Protein AF-A0A524P619-F1 (afdb_monomer_lite)

Foldseek 3Di:
DDPPQKDWQCPLLLDFKTKIAGVVDPLRVVSVVLSVVLSCVAVVDPPDDPVNSVVSVVVSVVVSVVSQVVPPADPPDPDRNRHIDIDGLCVVCVVVLVVQAVDPVRSVVVVVVLLVLLLVLCVVPPQFQFPFPCLVVQVFGTLEEADADPLQLLFPLLQVVCRVVGYAREHECAPPALVSLLVSLVVCLVDPNVVDAYEYEHEADPVCVVRRVSNLVSCLVSVHQEYEYDPHALVVLLVSVVSVHQYEYEDCAPVRVVVNVVSVRQAYEHAAQQAPDDHHSHHQVSSVVVNVVVCVVCVVVQPDAGEYERHHPDADPVSSSVVSSVCSVPVVRHSYHYYDYVNCLQDPSSPVSVSDPCVSVD

Radius of gyration: 23.32 Å; chains: 1; bounding box: 57×54×58 Å

Sequence (362 aa):
MGENDFYLYAESLDYNYRLIGKLANKAIRAAKEREKELYDEVYQNSSMTDKLIREAVLTSLEEVHSLLDKKGTYFNSTIPKHSFLPCDHGIIFAANIAQKFANISGFIRGMKQIISSQIKNTQAKWPFQENSPLAQNLNIRYPIVQGAMANITESLEFALMVADHGALPTFALGGLMGPEADQLLQQVASSELRDRPYMAGIIGLEVIKARRDVQLQSIQTHGVPFTLIAAGSTNLAKHVLTQGQRVFFHTPALSIFQDAMNNHIEFLILEGSECGGHIGMLSSWILWENVLEYLDSIRVSIHSKVNVIFAGGIMNAMSSAMLATMLGNHLDLINPGIQMGTAYLFTPEIISGNALSPVYQN

Structure (mmCIF, N/CA/C/O backbone):
data_AF-A0A524P619-F1
#
_entry.id   AF-A0A524P619-F1
#
loop_
_atom_site.group_PDB
_atom_site.id
_atom_site.type_symbol
_atom_site.label_atom_id
_atom_site.label_alt_id
_atom_site.label_comp_id
_atom_site.label_asym_id
_atom_site.label_entity_id
_atom_site.label_seq_id
_atom_site.pdbx_PDB_ins_code
_atom_site.Cartn_x
_atom_site.Cartn_y
_atom_site.Cartn_z
_atom_site.occupancy
_atom_site.B_iso_or_equiv
_atom_site.auth_seq_id
_atom_site.auth_comp_id
_atom_site.auth_asym_id
_atom_site.auth_atom_id
_atom_site.pdbx_PDB_model_num
ATOM 1 N N . MET A 1 1 ? 30.577 -3.424 -11.309 1.00 33.47 1 MET A N 1
ATOM 2 C CA . MET A 1 1 ? 30.225 -2.266 -10.465 1.00 33.47 1 MET A CA 1
ATOM 3 C C . MET A 1 1 ? 31.267 -1.194 -10.737 1.00 33.47 1 MET A C 1
ATOM 5 O O . MET A 1 1 ? 32.339 -1.247 -10.158 1.00 33.47 1 MET A O 1
ATOM 9 N N . GLY A 1 2 ? 31.028 -0.363 -11.752 1.00 38.00 2 GLY A N 1
ATOM 10 C CA . GLY A 1 2 ? 31.895 0.773 -12.079 1.00 38.00 2 GLY A CA 1
ATOM 11 C C . GLY A 1 2 ? 31.382 2.013 -11.357 1.00 38.00 2 GLY A C 1
ATOM 12 O O . GLY A 1 2 ? 30.190 2.070 -11.060 1.00 38.00 2 GLY A O 1
ATOM 13 N N . GLU A 1 3 ? 32.270 2.956 -11.055 1.00 41.59 3 GLU A N 1
ATOM 14 C CA . GLU A 1 3 ? 31.933 4.248 -10.450 1.00 41.59 3 GLU A CA 1
ATOM 15 C C . GLU A 1 3 ? 30.685 4.858 -11.114 1.00 41.59 3 GLU A C 1
ATOM 17 O O . GLU A 1 3 ? 30.588 4.945 -12.343 1.00 41.59 3 GLU A O 1
ATOM 22 N N . ASN A 1 4 ? 29.691 5.215 -10.294 1.00 53.38 4 ASN A N 1
ATOM 23 C CA . ASN A 1 4 ? 28.453 5.853 -10.739 1.00 53.38 4 ASN A CA 1
ATOM 24 C C . ASN A 1 4 ? 28.756 7.301 -11.164 1.00 53.38 4 ASN A C 1
ATOM 26 O O . ASN A 1 4 ? 28.469 8.255 -10.451 1.00 53.38 4 ASN A O 1
ATOM 30 N N . ASP A 1 5 ? 29.330 7.463 -12.355 1.00 65.06 5 ASP A N 1
ATOM 31 C CA . ASP A 1 5 ? 29.662 8.755 -12.971 1.00 65.06 5 ASP A CA 1
ATOM 32 C C . ASP A 1 5 ? 28.438 9.490 -13.545 1.00 65.06 5 ASP A C 1
ATOM 34 O O . ASP A 1 5 ? 28.589 10.402 -14.360 1.00 65.06 5 ASP A O 1
ATOM 38 N N . PHE A 1 6 ? 27.218 9.083 -13.197 1.00 65.50 6 PHE A N 1
ATOM 39 C CA . PHE A 1 6 ? 25.987 9.681 -13.710 1.00 65.50 6 PHE A CA 1
ATOM 40 C C . PHE A 1 6 ? 25.433 10.719 -12.737 1.00 65.50 6 PHE A C 1
ATOM 42 O O . PHE A 1 6 ? 25.520 10.570 -11.523 1.00 65.50 6 PHE A O 1
ATOM 49 N N . TYR A 1 7 ? 24.862 11.780 -13.294 1.00 70.44 7 TYR A N 1
ATOM 50 C CA . TYR A 1 7 ? 24.199 12.849 -12.568 1.00 70.44 7 TYR A CA 1
ATOM 51 C C . TYR A 1 7 ? 22.774 13.005 -13.093 1.00 70.44 7 TYR A C 1
ATOM 53 O O . TYR A 1 7 ? 22.568 13.040 -14.310 1.00 70.44 7 TYR A O 1
ATOM 61 N N . LEU A 1 8 ? 21.824 13.069 -12.160 1.00 68.69 8 LEU A N 1
ATOM 62 C CA . LEU A 1 8 ? 20.426 13.401 -12.392 1.00 68.69 8 LEU A CA 1
ATOM 63 C C . LEU A 1 8 ? 20.234 14.872 -12.016 1.00 68.69 8 LEU A C 1
ATOM 65 O O . LEU A 1 8 ? 20.264 15.224 -10.844 1.00 68.69 8 LEU A O 1
ATOM 69 N N . TYR A 1 9 ? 20.075 15.733 -13.015 1.00 72.12 9 TYR A N 1
ATOM 70 C CA . TYR A 1 9 ? 19.736 17.136 -12.793 1.00 72.12 9 TYR A CA 1
ATOM 71 C C . TYR A 1 9 ? 18.265 17.273 -12.381 1.00 72.12 9 TYR A C 1
ATOM 73 O O . TYR A 1 9 ? 17.417 16.575 -12.946 1.00 72.12 9 TYR A O 1
ATOM 81 N N . ALA A 1 10 ? 17.990 18.201 -11.458 1.00 68.75 10 ALA A N 1
ATOM 82 C CA . ALA A 1 10 ? 16.703 18.461 -10.802 1.00 68.75 10 ALA A CA 1
ATOM 83 C C . ALA A 1 10 ? 16.242 17.377 -9.808 1.00 68.75 10 ALA A C 1
ATOM 85 O O . ALA A 1 10 ? 15.089 17.373 -9.378 1.00 68.75 10 ALA A O 1
ATOM 86 N N . GLU A 1 11 ? 17.142 16.478 -9.396 1.00 69.25 11 GLU A N 1
ATOM 87 C CA . GLU A 1 11 ? 16.874 15.513 -8.327 1.00 69.25 11 GLU A CA 1
ATOM 88 C C . GLU A 1 11 ? 16.629 16.187 -6.974 1.00 69.25 11 GLU A C 1
ATOM 90 O O . GLU A 1 11 ? 15.799 15.707 -6.205 1.00 69.25 11 GLU A O 1
ATOM 95 N N . SER A 1 12 ? 17.305 17.305 -6.705 1.00 66.12 12 SER A N 1
ATOM 96 C CA . SER A 1 12 ? 17.236 18.005 -5.415 1.00 66.12 12 SER A CA 1
ATOM 97 C C . SER A 1 12 ? 16.107 19.041 -5.349 1.00 66.12 12 SER A C 1
ATOM 99 O O . SER A 1 12 ? 15.904 19.653 -4.307 1.00 66.12 12 SER A O 1
ATOM 101 N N . LEU A 1 13 ? 15.395 19.272 -6.457 1.00 64.62 13 LEU A N 1
ATOM 102 C CA . LEU A 1 13 ? 14.466 20.398 -6.633 1.00 64.62 13 LEU A CA 1
ATOM 103 C C . LEU A 1 13 ? 12.979 19.997 -6.608 1.00 64.62 13 LEU A C 1
ATOM 105 O O . LEU A 1 13 ? 12.132 20.819 -6.946 1.00 64.62 13 LEU A O 1
ATOM 109 N N . ASP A 1 14 ? 12.673 18.739 -6.268 1.00 61.28 14 ASP A N 1
ATOM 110 C CA . ASP A 1 14 ? 11.314 18.163 -6.246 1.00 61.28 14 ASP A CA 1
ATOM 111 C C . ASP A 1 14 ? 10.486 18.488 -7.513 1.00 61.28 14 ASP A C 1
ATOM 113 O O . ASP A 1 14 ? 9.310 18.854 -7.468 1.00 61.28 14 ASP A O 1
ATOM 117 N N . TYR A 1 15 ? 11.140 18.414 -8.682 1.00 64.38 15 TYR A N 1
ATOM 118 C CA . TYR A 1 15 ? 10.556 18.753 -9.982 1.00 64.38 15 TYR A CA 1
ATOM 119 C C . TYR A 1 15 ? 10.388 17.507 -10.865 1.00 64.38 15 TYR A C 1
ATOM 121 O O . TYR A 1 15 ? 11.214 16.595 -10.863 1.00 64.38 15 TYR A O 1
ATOM 129 N N . ASN A 1 16 ? 9.320 17.472 -11.668 1.00 55.09 16 ASN A N 1
ATOM 130 C CA . ASN A 1 16 ? 8.894 16.261 -12.390 1.00 55.09 16 ASN A CA 1
ATOM 131 C C . ASN A 1 16 ? 9.791 15.851 -13.572 1.00 55.09 16 ASN A C 1
ATOM 133 O O . ASN A 1 16 ? 9.659 14.738 -14.080 1.00 55.09 16 ASN A O 1
ATOM 137 N N . TYR A 1 17 ? 10.678 16.731 -14.036 1.00 58.59 17 TYR A N 1
ATOM 138 C CA . TYR A 1 17 ? 11.552 16.465 -15.178 1.00 58.59 17 TYR A CA 1
ATOM 139 C C . TYR A 1 17 ? 12.997 16.370 -14.726 1.00 58.59 17 TYR A C 1
ATOM 141 O O . TYR A 1 17 ? 13.520 17.306 -14.129 1.00 58.59 17 TYR A O 1
ATOM 149 N N . ARG A 1 18 ? 13.649 15.258 -15.072 1.00 70.12 18 ARG A N 1
ATOM 150 C CA . ARG A 1 18 ? 15.062 15.030 -14.779 1.00 70.12 18 ARG A CA 1
ATOM 151 C C . ARG A 1 18 ? 15.840 14.902 -16.076 1.00 70.12 18 ARG A C 1
ATOM 153 O O . ARG A 1 18 ? 15.354 14.369 -17.077 1.00 70.12 18 ARG A O 1
ATOM 160 N N . LEU A 1 19 ? 17.082 15.364 -16.047 1.00 68.94 19 LEU A N 1
ATOM 161 C CA . LEU A 1 19 ? 18.035 15.086 -17.114 1.00 68.94 19 LEU A CA 1
ATOM 162 C C . LEU A 1 19 ? 19.125 14.175 -16.572 1.00 68.94 19 LEU A C 1
ATOM 164 O O . LEU A 1 19 ? 19.692 14.460 -15.522 1.00 68.94 19 LEU A O 1
ATOM 168 N N . ILE A 1 20 ? 19.447 13.108 -17.300 1.00 71.62 20 ILE A N 1
ATOM 169 C CA . ILE A 1 20 ? 20.568 12.234 -16.951 1.00 71.62 20 ILE A CA 1
ATOM 170 C C . ILE A 1 20 ? 21.753 12.479 -17.880 1.00 71.62 20 ILE A C 1
ATOM 172 O O . ILE A 1 20 ? 21.601 12.625 -19.097 1.00 71.62 20 ILE A O 1
ATOM 176 N N . GLY A 1 21 ? 22.958 12.460 -17.316 1.00 70.56 21 GLY A N 1
ATOM 177 C CA . GLY A 1 21 ? 24.175 12.350 -18.108 1.00 70.56 21 GLY A CA 1
ATOM 178 C C . GLY A 1 21 ? 25.428 12.081 -17.273 1.00 70.56 21 GLY A C 1
ATOM 179 O O . GLY A 1 21 ? 25.372 12.005 -16.051 1.00 70.56 21 GLY A O 1
ATOM 180 N N . LYS A 1 22 ? 26.586 11.934 -17.932 1.00 70.88 22 LYS A N 1
ATOM 181 C CA . LYS A 1 22 ? 27.869 11.676 -17.257 1.00 70.88 22 LYS A CA 1
ATOM 182 C C . LYS A 1 22 ? 28.586 12.928 -16.734 1.00 70.88 22 LYS A C 1
ATOM 184 O O . LYS A 1 22 ? 28.879 13.840 -17.504 1.00 70.88 22 LYS A O 1
ATOM 189 N N . LEU A 1 23 ? 29.031 12.899 -15.476 1.00 69.31 23 LEU A N 1
ATOM 190 C CA . LEU A 1 23 ? 29.842 13.934 -14.812 1.00 69.31 23 LEU A CA 1
ATOM 191 C C . LEU A 1 23 ? 31.158 14.265 -15.534 1.00 69.31 23 LEU A C 1
ATOM 193 O O . LEU A 1 23 ? 31.700 15.357 -15.376 1.00 69.31 23 LEU A O 1
ATOM 197 N N . ALA A 1 24 ? 31.679 13.359 -16.363 1.00 68.50 24 ALA A N 1
ATOM 198 C CA . ALA A 1 24 ? 32.838 13.639 -17.210 1.00 68.50 24 ALA A CA 1
ATOM 199 C C . ALA A 1 24 ? 32.583 14.775 -18.230 1.00 68.50 24 ALA A C 1
ATOM 201 O O . ALA A 1 24 ? 33.531 15.382 -18.733 1.00 68.50 24 ALA A O 1
ATOM 202 N N . ASN A 1 25 ? 31.320 15.098 -18.533 1.00 70.75 25 ASN A N 1
ATOM 203 C CA . ASN A 1 25 ? 30.955 16.210 -19.404 1.00 70.75 25 ASN A CA 1
ATOM 204 C C . ASN A 1 25 ? 30.972 17.542 -18.630 1.00 70.75 25 ASN A C 1
ATOM 206 O O . ASN A 1 25 ? 30.286 17.713 -17.624 1.00 70.75 25 ASN A O 1
ATOM 210 N N . LYS A 1 26 ? 31.714 18.531 -19.144 1.00 73.38 26 LYS A N 1
ATOM 211 C CA . LYS A 1 26 ? 31.813 19.871 -18.541 1.00 73.38 26 LYS A CA 1
ATOM 212 C C . LYS A 1 26 ? 30.450 20.562 -18.385 1.00 73.38 26 LYS A C 1
ATOM 214 O O . LYS A 1 26 ? 30.259 21.268 -17.406 1.00 73.38 26 LYS A O 1
ATOM 219 N N . ALA A 1 27 ? 29.527 20.361 -19.324 1.00 70.56 27 ALA A N 1
ATOM 220 C CA . ALA A 1 27 ? 28.199 20.965 -19.268 1.00 70.56 27 ALA A CA 1
ATOM 221 C C . ALA A 1 27 ? 27.317 20.330 -18.175 1.00 70.56 27 ALA A C 1
ATOM 223 O O . ALA A 1 27 ? 26.551 21.024 -17.521 1.00 70.56 27 ALA A O 1
ATOM 224 N N . ILE A 1 28 ? 27.506 19.032 -17.910 1.00 71.44 28 ILE A N 1
ATOM 225 C CA . ILE A 1 28 ? 26.831 18.298 -16.827 1.00 71.44 28 ILE A CA 1
ATOM 226 C C . ILE A 1 28 ? 27.321 18.776 -15.459 1.00 71.44 28 ILE A C 1
ATOM 228 O O . ILE A 1 28 ? 26.515 18.980 -14.557 1.00 71.44 28 ILE A O 1
ATOM 232 N N . ARG A 1 29 ? 28.628 19.024 -15.309 1.00 76.12 29 ARG A N 1
ATOM 233 C CA . ARG A 1 29 ? 29.175 19.606 -14.070 1.00 76.12 29 ARG A CA 1
ATOM 234 C C . ARG A 1 29 ? 28.654 21.015 -13.804 1.00 76.12 29 ARG A C 1
ATOM 236 O O . ARG A 1 29 ? 28.272 21.292 -12.678 1.00 76.12 29 ARG A O 1
ATOM 243 N N . ALA A 1 30 ? 28.581 21.853 -14.838 1.00 77.19 30 ALA A N 1
ATOM 244 C CA . ALA A 1 30 ? 28.028 23.200 -14.713 1.00 77.19 30 ALA A CA 1
ATOM 245 C C . ALA A 1 30 ? 26.545 23.174 -14.298 1.00 77.19 30 ALA A C 1
ATOM 247 O O . ALA A 1 30 ? 26.142 23.925 -13.419 1.00 77.19 30 ALA A O 1
ATOM 248 N N . ALA A 1 31 ? 25.747 22.264 -14.869 1.00 75.75 31 ALA A N 1
ATOM 249 C CA . ALA A 1 31 ? 24.360 22.067 -14.447 1.00 75.75 31 ALA A CA 1
ATOM 250 C C . ALA A 1 31 ? 24.260 21.607 -12.979 1.00 75.75 31 ALA A C 1
ATOM 252 O O . ALA A 1 31 ? 23.407 22.093 -12.246 1.00 75.75 31 ALA A O 1
ATOM 253 N N . LYS A 1 32 ? 25.165 20.728 -12.524 1.00 78.44 32 LYS A N 1
ATOM 254 C CA . LYS A 1 32 ? 25.223 20.274 -11.125 1.00 78.44 32 LYS A CA 1
ATOM 255 C C . LYS A 1 32 ? 25.563 21.379 -10.133 1.00 78.44 32 LYS A C 1
ATOM 257 O O . LYS A 1 32 ? 24.960 21.451 -9.067 1.00 78.44 32 LYS A O 1
ATOM 262 N N . GLU A 1 33 ? 26.540 22.213 -10.466 1.00 82.06 33 GLU A N 1
ATOM 263 C CA . GLU A 1 33 ? 26.879 23.385 -9.658 1.00 82.06 33 GLU A CA 1
ATOM 264 C C . GLU A 1 33 ? 25.670 24.318 -9.552 1.00 82.06 33 GLU A C 1
ATOM 266 O O . GLU A 1 33 ? 25.303 24.716 -8.449 1.00 82.06 33 GLU A O 1
ATOM 271 N N . ARG A 1 34 ? 24.970 24.543 -10.670 1.00 80.31 34 ARG A N 1
ATOM 272 C CA . ARG A 1 34 ? 23.787 25.400 -10.696 1.00 80.31 34 ARG A CA 1
ATOM 273 C C . ARG A 1 34 ? 22.593 24.841 -9.916 1.00 80.31 34 ARG A C 1
ATOM 275 O O . ARG A 1 34 ? 21.909 25.605 -9.245 1.00 80.31 34 ARG A O 1
ATOM 282 N N . GLU A 1 35 ? 22.338 23.530 -9.971 1.00 79.88 35 GLU A N 1
ATOM 283 C CA . GLU A 1 35 ? 21.299 22.899 -9.138 1.00 79.88 35 GLU A CA 1
ATOM 284 C C . GLU A 1 35 ? 21.591 23.105 -7.651 1.00 79.88 35 GLU A C 1
ATOM 286 O O . GLU A 1 35 ? 20.683 23.420 -6.888 1.00 79.88 35 GLU A O 1
ATOM 291 N N . LYS A 1 36 ? 22.855 22.951 -7.240 1.00 82.75 36 LYS A N 1
ATOM 292 C CA . LYS A 1 36 ? 23.255 23.150 -5.847 1.00 82.75 36 LYS A CA 1
ATOM 293 C C . LYS A 1 36 ? 23.014 24.592 -5.395 1.00 82.75 36 LYS A C 1
ATOM 295 O O . LYS A 1 36 ? 22.460 24.796 -4.322 1.00 82.75 36 LYS A O 1
ATOM 300 N N . GLU A 1 37 ? 23.404 25.567 -6.213 1.00 83.81 37 GLU A N 1
ATOM 301 C CA . GLU A 1 37 ? 23.141 26.986 -5.940 1.00 83.81 37 GLU A CA 1
ATOM 302 C C . GLU A 1 37 ? 21.642 27.248 -5.781 1.00 83.81 37 GLU A C 1
ATOM 304 O O . GLU A 1 37 ? 21.227 27.861 -4.803 1.00 83.81 37 GLU A O 1
ATOM 309 N N . LEU A 1 38 ? 20.822 26.716 -6.693 1.00 81.31 38 LEU A N 1
ATOM 310 C CA . LEU A 1 38 ? 19.373 26.863 -6.621 1.00 81.31 38 LEU A CA 1
ATOM 311 C C . LEU A 1 38 ? 18.780 26.172 -5.383 1.00 81.31 38 LEU A C 1
ATOM 313 O O . LEU A 1 38 ? 17.878 26.719 -4.757 1.00 81.31 38 LEU A O 1
ATOM 317 N N . TYR A 1 39 ? 19.270 24.987 -5.015 1.00 80.38 39 TYR A N 1
ATOM 318 C CA . TYR A 1 39 ? 18.836 24.295 -3.803 1.00 80.38 39 TYR A CA 1
ATOM 319 C C . TYR A 1 39 ? 19.103 25.147 -2.557 1.00 80.38 39 TYR A C 1
ATOM 321 O O . TYR A 1 39 ? 18.215 25.309 -1.720 1.00 80.38 39 TYR A O 1
ATOM 329 N N . ASP A 1 40 ? 20.301 25.726 -2.458 1.00 81.00 40 ASP A N 1
ATOM 330 C CA . ASP A 1 40 ? 20.663 26.608 -1.351 1.00 81.00 40 ASP A CA 1
ATOM 331 C C . ASP A 1 40 ? 19.798 27.887 -1.350 1.00 81.00 40 ASP A C 1
ATOM 333 O O . ASP A 1 40 ? 19.318 28.301 -0.296 1.00 81.00 40 ASP A O 1
ATOM 337 N N . GLU A 1 41 ? 19.512 28.470 -2.519 1.00 78.69 41 GLU A N 1
ATOM 338 C CA . GLU A 1 41 ? 18.632 29.641 -2.673 1.00 78.69 41 GLU A CA 1
ATOM 339 C C . GLU A 1 41 ? 17.170 29.358 -2.285 1.00 78.69 41 GLU A C 1
ATOM 341 O O . GLU A 1 41 ? 16.533 30.183 -1.626 1.00 78.69 41 GLU A O 1
ATOM 346 N N . VAL A 1 42 ? 16.633 28.205 -2.693 1.00 75.38 42 VAL A N 1
ATOM 347 C CA . VAL A 1 42 ? 15.225 27.827 -2.508 1.00 75.38 42 VAL A CA 1
ATOM 348 C C . VAL A 1 42 ? 14.963 27.322 -1.095 1.00 75.38 42 VAL A C 1
ATOM 350 O O . VAL A 1 42 ? 14.044 27.797 -0.432 1.00 75.38 42 VAL A O 1
ATOM 353 N N . TYR A 1 43 ? 15.757 26.360 -0.625 1.00 68.50 43 TYR A N 1
ATOM 354 C CA . TYR A 1 43 ? 15.437 25.605 0.587 1.00 68.50 43 TYR A CA 1
ATOM 355 C C . TYR A 1 43 ? 16.072 26.179 1.856 1.00 68.50 43 TYR A C 1
ATOM 357 O O . TYR A 1 43 ? 15.634 25.830 2.952 1.00 68.50 43 TYR A O 1
ATOM 365 N N . GLN A 1 44 ? 17.051 27.088 1.752 1.00 71.12 44 GLN A N 1
ATOM 366 C CA . GLN A 1 44 ? 17.554 27.828 2.919 1.00 71.12 44 GLN A CA 1
ATOM 367 C C . GLN A 1 44 ? 16.846 29.178 3.129 1.00 71.12 44 GLN A C 1
ATOM 369 O O . GLN A 1 44 ? 17.052 29.826 4.157 1.00 71.12 44 GLN A O 1
ATOM 374 N N . ASN A 1 45 ? 15.985 29.603 2.199 1.00 74.25 45 ASN A N 1
ATOM 375 C CA . ASN A 1 45 ? 15.259 30.865 2.289 1.00 74.25 45 ASN A CA 1
ATOM 376 C C . ASN A 1 45 ? 13.803 30.662 2.741 1.00 74.25 45 ASN A C 1
ATOM 378 O O . ASN A 1 45 ? 12.914 30.368 1.945 1.00 74.25 45 ASN A O 1
ATOM 382 N N . SER A 1 46 ? 13.535 30.922 4.022 1.00 65.62 46 SER A N 1
ATOM 383 C CA . SER A 1 46 ? 12.205 30.788 4.640 1.00 65.62 46 SER A CA 1
ATOM 384 C C . SER A 1 46 ? 11.123 31.735 4.092 1.00 65.62 46 SER A C 1
ATOM 386 O O . SER A 1 46 ? 9.967 31.628 4.497 1.00 65.62 46 SER A O 1
ATOM 388 N N . SER A 1 47 ? 11.470 32.658 3.185 1.00 74.12 47 SER A N 1
ATOM 389 C CA . SER A 1 47 ? 10.537 33.597 2.539 1.00 74.12 47 SER A CA 1
ATOM 390 C C . SER A 1 47 ? 10.069 33.173 1.138 1.00 74.12 47 SER A C 1
ATOM 392 O O . SER A 1 47 ? 9.255 33.869 0.525 1.00 74.12 47 SER A O 1
ATOM 394 N N . MET A 1 48 ? 10.562 32.046 0.614 1.00 72.50 48 MET A N 1
ATOM 395 C CA . MET A 1 48 ? 10.164 31.529 -0.697 1.00 72.50 48 MET A CA 1
ATOM 396 C C . MET A 1 48 ? 8.734 30.973 -0.681 1.00 72.50 48 MET A C 1
ATOM 398 O O . MET A 1 48 ? 8.368 30.169 0.170 1.00 72.50 48 MET A O 1
ATOM 402 N N . THR A 1 49 ? 7.921 31.388 -1.656 1.00 77.62 49 THR A N 1
ATOM 403 C CA . THR A 1 49 ? 6.595 30.799 -1.919 1.00 77.62 49 THR A CA 1
ATOM 404 C C . THR A 1 49 ? 6.695 29.770 -3.041 1.00 77.62 49 THR A C 1
ATOM 406 O O . THR A 1 49 ? 7.534 29.930 -3.924 1.00 77.62 49 THR A O 1
ATOM 409 N N . ASP A 1 50 ? 5.798 28.780 -3.098 1.00 71.19 50 ASP A N 1
ATOM 410 C CA . ASP A 1 50 ? 5.768 27.754 -4.162 1.00 71.19 50 ASP A CA 1
ATOM 411 C C . ASP A 1 50 ? 5.843 28.330 -5.581 1.00 71.19 50 ASP A C 1
ATOM 413 O O . ASP A 1 50 ? 6.469 27.757 -6.474 1.00 71.19 50 ASP A O 1
ATOM 417 N N . LYS A 1 51 ? 5.210 29.488 -5.804 1.00 77.06 51 LYS A N 1
ATOM 418 C CA . LYS A 1 51 ? 5.259 30.184 -7.090 1.00 77.06 51 LYS A CA 1
ATOM 419 C C . LYS A 1 51 ? 6.681 30.642 -7.428 1.00 77.06 51 LYS A C 1
ATOM 421 O O . LYS A 1 51 ? 7.138 30.405 -8.541 1.00 77.06 51 LYS A O 1
ATOM 426 N N . LEU A 1 52 ? 7.369 31.266 -6.472 1.00 77.31 52 LEU A N 1
ATOM 427 C CA . LEU A 1 52 ? 8.739 31.753 -6.650 1.00 77.31 52 LEU A CA 1
ATOM 428 C C . LEU A 1 52 ? 9.728 30.596 -6.807 1.00 77.31 52 LEU A C 1
ATOM 430 O O . LEU A 1 52 ? 10.629 30.676 -7.634 1.00 77.31 52 LEU A O 1
ATOM 434 N N . ILE A 1 53 ? 9.508 29.494 -6.085 1.00 74.25 53 ILE A N 1
ATOM 435 C CA . ILE A 1 53 ? 10.284 28.260 -6.244 1.00 74.25 53 ILE A CA 1
ATOM 436 C C . ILE A 1 53 ? 10.139 27.731 -7.673 1.00 74.25 53 ILE A C 1
ATOM 438 O O . ILE A 1 53 ? 11.137 27.474 -8.340 1.00 74.25 53 ILE A O 1
ATOM 442 N N . ARG A 1 54 ? 8.907 27.633 -8.189 1.00 74.44 54 ARG A N 1
ATOM 443 C CA . ARG A 1 54 ? 8.662 27.197 -9.573 1.00 74.44 54 ARG A CA 1
ATOM 444 C C . ARG A 1 54 ? 9.319 28.114 -10.601 1.00 74.44 54 ARG A C 1
ATOM 446 O O . ARG A 1 54 ? 9.908 27.608 -11.550 1.00 74.44 54 ARG A O 1
ATOM 453 N N . GLU A 1 55 ? 9.224 29.430 -10.433 1.00 80.25 55 GLU A N 1
ATOM 454 C CA . GLU A 1 55 ? 9.861 30.405 -11.330 1.00 80.25 55 GLU A CA 1
ATOM 455 C C . GLU A 1 55 ? 11.393 30.288 -11.298 1.00 80.25 55 GLU A C 1
ATOM 457 O O . GLU A 1 55 ? 12.024 30.285 -12.356 1.00 80.25 55 GLU A O 1
ATOM 462 N N . ALA A 1 56 ? 11.991 30.105 -10.118 1.00 77.88 56 ALA A N 1
ATOM 463 C CA . ALA A 1 56 ? 13.431 29.911 -9.966 1.00 77.88 56 ALA A CA 1
ATOM 464 C C . ALA A 1 56 ? 13.902 28.590 -10.602 1.00 77.88 56 ALA A C 1
ATOM 466 O O . ALA A 1 56 ? 14.902 28.571 -11.321 1.00 77.88 56 ALA A O 1
ATOM 467 N N . VAL A 1 57 ? 13.143 27.502 -10.422 1.00 75.19 57 VAL A N 1
ATOM 468 C CA . VAL A 1 57 ? 13.418 26.206 -11.065 1.00 75.19 57 VAL A CA 1
ATOM 469 C C . VAL A 1 57 ? 13.307 26.306 -12.588 1.00 75.19 57 VAL A C 1
ATOM 471 O O . VAL A 1 57 ? 14.205 25.847 -13.290 1.00 75.19 57 VAL A O 1
ATOM 474 N N . LEU A 1 58 ? 12.252 26.939 -13.114 1.00 76.50 58 LEU A N 1
ATOM 475 C CA . LEU A 1 58 ? 12.087 27.163 -14.556 1.00 76.50 58 LEU A CA 1
ATOM 476 C C . LEU A 1 58 ? 13.230 28.006 -15.134 1.00 76.50 58 LEU A C 1
ATOM 478 O O . LEU A 1 58 ? 13.795 27.643 -16.161 1.00 76.50 58 LEU A O 1
ATOM 482 N N . THR A 1 59 ? 13.623 29.076 -14.443 1.00 80.94 59 THR A N 1
ATOM 483 C CA . THR A 1 59 ? 14.756 29.922 -14.850 1.00 80.94 59 THR A CA 1
ATOM 484 C C . THR A 1 59 ? 16.062 29.125 -14.873 1.00 80.94 59 THR A C 1
ATOM 486 O O . THR A 1 59 ? 16.809 29.182 -15.846 1.00 80.94 59 THR A O 1
ATOM 489 N N . SER A 1 60 ? 16.322 28.311 -13.846 1.00 77.62 60 SER A N 1
ATOM 490 C CA . SER A 1 60 ? 17.501 27.438 -13.805 1.00 77.62 60 SER A CA 1
ATOM 491 C C . SER A 1 60 ? 17.488 26.392 -14.925 1.00 77.62 60 SER A C 1
ATOM 493 O O . SER A 1 60 ? 18.518 26.141 -15.550 1.00 77.62 60 SER A O 1
ATOM 495 N N . LEU A 1 61 ? 16.318 25.830 -15.249 1.00 73.19 61 LEU A N 1
ATOM 496 C CA . LEU A 1 61 ? 16.145 24.921 -16.382 1.00 73.19 61 LEU A CA 1
ATOM 497 C C . LEU A 1 61 ? 16.452 25.608 -17.719 1.00 73.19 61 LEU A C 1
ATOM 499 O O . LEU A 1 61 ? 17.095 24.996 -18.571 1.00 73.19 61 LEU A O 1
ATOM 503 N N . GLU A 1 62 ? 16.041 26.864 -17.908 1.00 76.88 62 GLU A N 1
ATOM 504 C CA . GLU A 1 62 ? 16.371 27.665 -19.095 1.00 76.88 62 GLU A CA 1
ATOM 505 C C . GLU A 1 62 ? 17.869 27.996 -19.177 1.00 76.88 62 GLU A C 1
ATOM 507 O O . GLU A 1 62 ? 18.477 27.896 -20.246 1.00 76.88 62 GLU A O 1
ATOM 512 N N . GLU A 1 63 ? 18.498 28.337 -18.052 1.00 76.62 63 GLU A N 1
ATOM 513 C CA . GLU A 1 63 ? 19.943 28.569 -17.963 1.00 76.62 63 GLU A CA 1
ATOM 514 C C . GLU A 1 63 ? 20.728 27.303 -18.304 1.00 76.62 63 GLU A C 1
ATOM 516 O O . GLU A 1 63 ? 21.647 27.343 -19.129 1.00 76.62 63 GLU A O 1
ATOM 521 N N . VAL A 1 64 ? 20.330 26.161 -17.737 1.00 72.50 64 VAL A N 1
ATOM 522 C CA . VAL A 1 64 ? 20.888 24.859 -18.097 1.00 72.50 64 VAL A CA 1
ATOM 523 C C . VAL A 1 64 ? 20.642 24.592 -19.571 1.00 72.50 64 VAL A C 1
ATOM 525 O O . VAL A 1 64 ? 21.598 24.328 -20.290 1.00 72.50 64 VAL A O 1
ATOM 528 N N . HIS A 1 65 ? 19.425 24.760 -20.080 1.00 71.81 65 HIS A N 1
ATOM 529 C CA . HIS A 1 65 ? 19.142 24.604 -21.503 1.00 71.81 65 HIS A CA 1
ATOM 530 C C . HIS A 1 65 ? 20.085 25.446 -22.384 1.00 71.81 65 HIS A C 1
ATOM 532 O O . HIS A 1 65 ? 20.688 24.904 -23.306 1.00 71.81 65 HIS A O 1
ATOM 538 N N . SER A 1 66 ? 20.321 26.716 -22.046 1.00 72.62 66 SER A N 1
ATOM 539 C CA . SER A 1 66 ? 21.253 27.614 -22.746 1.00 72.62 66 SER A CA 1
ATOM 540 C C . SER A 1 66 ? 22.719 27.163 -22.663 1.00 72.62 66 SER A C 1
ATOM 542 O O . SER A 1 66 ? 23.463 27.241 -23.649 1.00 72.62 66 SER A O 1
ATOM 544 N N . LEU A 1 67 ? 23.155 26.642 -21.509 1.00 68.12 67 LEU A N 1
ATOM 545 C CA . LEU A 1 67 ? 24.483 26.038 -21.338 1.00 68.12 67 LEU A CA 1
ATOM 546 C C . LEU A 1 67 ? 24.668 24.798 -22.229 1.00 68.12 67 LEU A C 1
ATOM 548 O O . LEU A 1 67 ? 25.788 24.518 -22.673 1.00 68.12 67 LEU A O 1
ATOM 552 N N . LEU A 1 68 ? 23.582 24.069 -22.489 1.00 63.81 68 LEU A N 1
ATOM 553 C CA . LEU A 1 68 ? 23.568 22.829 -23.263 1.00 63.81 68 LEU A CA 1
ATOM 554 C C . LEU A 1 68 ? 23.412 23.055 -24.774 1.00 63.81 68 LEU A C 1
ATOM 556 O O . LEU A 1 68 ? 24.070 22.371 -25.565 1.00 63.81 68 LEU A O 1
ATOM 560 N N . ASP A 1 69 ? 22.604 24.035 -25.179 1.00 62.75 69 ASP A N 1
ATOM 561 C CA . ASP A 1 69 ? 22.310 24.359 -26.578 1.00 62.75 69 ASP A CA 1
ATOM 562 C C . ASP A 1 69 ? 23.526 24.964 -27.304 1.00 62.75 69 ASP A C 1
ATOM 564 O O . ASP A 1 69 ? 23.881 24.545 -28.406 1.00 62.75 69 ASP A O 1
ATOM 568 N N . LYS A 1 70 ? 24.312 25.814 -26.620 1.00 57.62 70 LYS A N 1
ATOM 569 C CA . LYS A 1 70 ? 25.557 26.417 -27.154 1.00 57.62 70 LYS A CA 1
ATOM 570 C C . LYS A 1 70 ? 26.642 25.405 -27.571 1.00 57.62 70 LYS A C 1
ATOM 572 O O . LYS A 1 70 ? 27.658 25.806 -28.140 1.00 57.62 70 LYS A O 1
ATOM 577 N N . LYS A 1 71 ? 26.470 24.108 -27.280 1.00 55.56 71 LYS A N 1
ATOM 578 C CA . LYS A 1 71 ? 27.392 23.018 -27.656 1.00 55.56 71 LYS A CA 1
ATOM 579 C C . LYS A 1 71 ? 26.736 21.857 -28.419 1.00 55.56 71 LYS A C 1
ATOM 581 O O . LYS A 1 71 ? 27.419 20.866 -28.668 1.00 55.56 71 LYS A O 1
ATOM 586 N N . GLY A 1 72 ? 25.457 21.959 -28.797 1.00 50.97 72 GLY A N 1
ATOM 587 C CA . GLY A 1 72 ? 24.800 21.033 -29.731 1.00 50.97 72 GLY A CA 1
ATOM 588 C C . GLY A 1 72 ? 24.688 19.566 -29.283 1.00 50.97 72 GLY A C 1
ATOM 589 O O . GLY A 1 72 ? 24.901 18.673 -30.099 1.00 50.97 72 GLY A O 1
ATOM 590 N N . THR A 1 73 ? 24.382 19.279 -28.009 1.00 55.06 73 THR A N 1
ATOM 591 C CA . THR A 1 73 ? 24.361 17.882 -27.491 1.00 55.06 73 THR A CA 1
ATOM 592 C C . THR A 1 73 ? 23.066 17.434 -26.810 1.00 55.06 73 THR A C 1
ATOM 594 O O . THR A 1 73 ? 23.031 16.371 -26.183 1.00 55.06 73 THR A O 1
ATOM 597 N N . TYR A 1 74 ? 21.970 18.168 -26.985 1.00 55.81 74 TYR A N 1
ATOM 598 C CA . TYR A 1 74 ? 20.637 17.605 -26.767 1.00 55.81 74 TYR A CA 1
ATOM 599 C C . TYR A 1 74 ? 20.401 16.500 -27.798 1.00 55.81 74 TYR A C 1
ATOM 601 O O . TYR A 1 74 ? 20.581 16.776 -28.972 1.00 55.81 74 TYR A O 1
ATOM 609 N N . PHE A 1 75 ? 20.056 15.276 -27.374 1.00 59.69 75 PHE A N 1
ATOM 610 C CA . PHE A 1 75 ? 19.488 14.192 -28.208 1.00 59.69 75 PHE A CA 1
ATOM 611 C C . PHE A 1 75 ? 20.263 13.672 -29.439 1.00 59.69 75 PHE A C 1
ATOM 613 O O . PHE A 1 75 ? 19.884 12.643 -29.994 1.00 59.69 75 PHE A O 1
ATOM 620 N N . ASN A 1 76 ? 21.341 14.329 -29.865 1.00 56.91 76 ASN A N 1
ATOM 621 C CA . ASN A 1 76 ? 21.896 14.162 -31.212 1.00 56.91 76 ASN A CA 1
ATOM 622 C C . ASN A 1 76 ? 23.199 13.350 -31.236 1.00 56.91 76 ASN A C 1
ATOM 624 O O . ASN A 1 76 ? 23.735 13.077 -32.311 1.00 56.91 76 ASN A O 1
ATOM 628 N N . SER A 1 77 ? 23.753 12.982 -30.074 1.00 60.81 77 SER A N 1
ATOM 629 C CA . SER A 1 77 ? 24.963 12.163 -30.041 1.00 60.81 77 SER A CA 1
ATOM 630 C C . SER A 1 77 ? 24.621 10.700 -30.296 1.00 60.81 77 SER A C 1
ATOM 632 O O . SER A 1 77 ? 23.816 10.098 -29.590 1.00 60.81 77 SER A O 1
ATOM 634 N N . THR A 1 78 ? 25.331 10.083 -31.239 1.00 59.66 78 THR A N 1
ATOM 635 C CA . THR A 1 78 ? 25.330 8.624 -31.439 1.00 59.66 78 THR A CA 1
ATOM 636 C C . THR A 1 78 ? 25.971 7.867 -30.273 1.00 59.66 78 THR A C 1
ATOM 638 O O . THR A 1 78 ? 25.926 6.639 -30.226 1.00 59.66 78 THR A O 1
ATOM 641 N N . ILE A 1 79 ? 26.567 8.586 -29.316 1.00 60.41 79 ILE A N 1
ATOM 642 C CA . ILE A 1 79 ? 27.174 8.040 -28.113 1.00 60.41 79 ILE A CA 1
ATOM 643 C C . ILE A 1 79 ? 26.406 8.590 -26.894 1.00 60.41 79 ILE A C 1
ATOM 645 O O . ILE A 1 79 ? 26.708 9.694 -26.436 1.00 60.41 79 ILE A O 1
ATOM 649 N N . PRO A 1 80 ? 25.474 7.819 -26.295 1.00 60.19 80 PRO A N 1
ATOM 650 C CA . PRO A 1 80 ? 24.605 8.279 -25.201 1.00 60.19 80 PRO A CA 1
ATOM 651 C C . PRO A 1 80 ? 25.337 8.922 -24.016 1.00 60.19 80 PRO A C 1
ATOM 653 O O . PRO A 1 80 ? 24.825 9.832 -23.378 1.00 60.19 80 PRO A O 1
ATOM 656 N N . LYS A 1 81 ? 26.587 8.513 -23.754 1.00 58.72 81 LYS A N 1
ATOM 657 C CA . LYS A 1 81 ? 27.435 9.074 -22.688 1.00 58.72 81 LYS A CA 1
ATOM 658 C C . LYS A 1 81 ? 27.817 10.553 -22.887 1.00 58.72 81 LYS A C 1
ATOM 660 O O . LYS A 1 81 ? 28.367 11.157 -21.970 1.00 58.72 81 LYS A O 1
ATOM 665 N N . HIS A 1 82 ? 27.592 11.101 -24.080 1.00 62.44 82 HIS A N 1
ATOM 666 C CA . HIS A 1 82 ? 27.905 12.479 -24.460 1.00 62.44 82 HIS A CA 1
ATOM 667 C C . HIS A 1 82 ? 26.655 13.336 -24.708 1.00 62.44 82 HIS A C 1
ATOM 669 O O . HIS A 1 82 ? 26.803 14.500 -25.072 1.00 62.44 82 HIS A O 1
ATOM 675 N N . SER A 1 83 ? 25.458 12.792 -24.472 1.00 63.44 83 SER A N 1
ATOM 676 C CA . SER A 1 83 ? 24.188 13.510 -24.592 1.00 63.44 83 SER A CA 1
ATOM 677 C C . SER A 1 83 ? 23.451 13.578 -23.262 1.00 63.44 83 SER A C 1
ATOM 679 O O . SER A 1 83 ? 23.610 12.712 -22.404 1.00 63.44 83 SER A O 1
ATOM 681 N N . PHE A 1 84 ? 22.627 14.613 -23.122 1.00 62.66 84 PHE A N 1
ATOM 682 C CA . PHE A 1 84 ? 21.567 14.639 -22.122 1.00 62.66 84 PHE A CA 1
ATOM 683 C C . PHE A 1 84 ? 20.378 13.860 -22.660 1.00 62.66 84 PHE A C 1
ATOM 685 O O . PHE A 1 84 ? 19.953 14.085 -23.798 1.00 62.66 84 PHE A O 1
ATOM 692 N N . LEU A 1 85 ? 19.866 12.944 -21.844 1.00 69.94 85 LEU A N 1
ATOM 693 C CA . LEU A 1 85 ? 18.659 12.191 -22.150 1.00 69.94 85 LEU A CA 1
ATOM 694 C C . LEU A 1 85 ? 17.563 12.599 -21.157 1.00 69.94 85 LEU A C 1
ATOM 696 O O . LEU A 1 85 ? 17.850 12.714 -19.960 1.00 69.94 85 LEU A O 1
ATOM 700 N N . PRO A 1 86 ? 16.327 12.837 -21.627 1.00 67.19 86 PRO A N 1
ATOM 701 C CA . PRO A 1 86 ? 15.192 13.063 -20.763 1.00 67.19 86 PRO A CA 1
ATOM 702 C C . PRO A 1 86 ? 14.949 11.773 -20.006 1.00 67.19 86 PRO A C 1
ATOM 704 O O . PRO A 1 86 ? 15.076 10.668 -20.544 1.00 67.19 86 PRO A O 1
ATOM 707 N N . CYS A 1 87 ? 14.641 11.940 -18.738 1.00 72.06 87 CYS A N 1
ATOM 708 C CA . CYS A 1 87 ? 14.515 10.851 -17.811 1.00 72.06 87 CYS A CA 1
ATOM 709 C C . CYS A 1 87 ? 13.330 11.158 -16.907 1.00 72.06 87 CYS A C 1
ATOM 711 O O . CYS A 1 87 ? 13.226 12.251 -16.351 1.00 72.06 87 CYS A O 1
ATOM 713 N N . ASP A 1 88 ? 12.450 10.183 -16.756 1.00 78.12 88 ASP A N 1
ATOM 714 C CA . ASP A 1 88 ? 11.435 10.171 -15.715 1.00 78.12 88 ASP A CA 1
ATOM 715 C C . ASP A 1 88 ? 11.749 9.039 -14.727 1.00 78.12 88 ASP A C 1
ATOM 717 O O . ASP A 1 88 ? 12.808 8.401 -14.785 1.00 78.12 88 ASP A O 1
ATOM 721 N N . HIS A 1 89 ? 10.834 8.786 -13.795 1.00 79.50 89 HIS A N 1
ATOM 722 C CA . HIS A 1 89 ? 10.991 7.709 -12.820 1.00 79.50 89 HIS A CA 1
ATOM 723 C C . HIS A 1 89 ? 11.017 6.305 -13.460 1.00 79.50 89 HIS A C 1
ATOM 725 O O . HIS A 1 89 ? 11.494 5.366 -12.830 1.00 79.50 89 HIS A O 1
ATOM 731 N N . GLY A 1 90 ? 10.581 6.146 -14.714 1.00 83.31 90 GLY A N 1
ATOM 732 C CA . GLY A 1 90 ? 10.603 4.889 -15.463 1.00 83.31 90 GLY A CA 1
ATOM 733 C C . GLY A 1 90 ? 11.993 4.439 -15.915 1.00 83.31 90 GLY A C 1
ATOM 734 O O . GLY A 1 90 ? 12.153 3.295 -16.341 1.00 83.31 90 GLY A O 1
ATOM 735 N N . ILE A 1 91 ? 13.030 5.274 -15.772 1.00 84.56 91 ILE A N 1
ATOM 736 C CA . ILE A 1 91 ? 14.418 4.890 -16.090 1.00 84.56 91 ILE A CA 1
ATOM 737 C C . ILE A 1 91 ? 14.888 3.647 -15.330 1.00 84.56 91 ILE A C 1
ATOM 739 O O . ILE A 1 91 ? 15.745 2.909 -15.818 1.00 84.56 91 ILE A O 1
ATOM 743 N N . ILE A 1 92 ? 14.301 3.387 -14.159 1.00 84.44 92 ILE A N 1
ATOM 744 C CA . ILE A 1 92 ? 14.604 2.219 -13.330 1.00 84.44 92 ILE A CA 1
ATOM 745 C C . ILE A 1 92 ? 14.372 0.898 -14.082 1.00 84.44 92 ILE A C 1
ATOM 747 O O . ILE A 1 92 ? 15.082 -0.075 -13.840 1.00 84.44 92 ILE A O 1
ATOM 751 N N . PHE A 1 93 ? 13.459 0.885 -15.059 1.00 89.75 93 PHE A N 1
ATOM 752 C CA . PHE A 1 93 ? 13.126 -0.292 -15.862 1.00 89.75 93 PHE A CA 1
ATOM 753 C C . PHE A 1 93 ? 14.089 -0.524 -17.030 1.00 89.75 93 PHE A C 1
ATOM 755 O O . PHE A 1 93 ? 14.070 -1.588 -17.648 1.00 89.75 93 PHE A O 1
ATOM 762 N N . ALA A 1 94 ? 14.959 0.439 -17.357 1.00 88.00 94 ALA A N 1
ATOM 763 C CA . ALA A 1 94 ? 15.789 0.378 -18.559 1.00 88.00 94 ALA A CA 1
ATOM 764 C C . ALA A 1 94 ? 16.690 -0.867 -18.595 1.00 88.00 94 ALA A C 1
ATOM 766 O O . ALA A 1 94 ? 16.809 -1.519 -19.634 1.00 88.00 94 ALA A O 1
ATOM 767 N N . ALA A 1 95 ? 17.296 -1.224 -17.457 1.00 87.31 95 ALA A N 1
ATOM 768 C CA . ALA A 1 95 ? 18.144 -2.408 -17.356 1.00 87.31 95 ALA A CA 1
ATOM 769 C C . ALA A 1 95 ? 17.346 -3.704 -17.570 1.00 87.31 95 ALA A C 1
ATOM 771 O O . ALA A 1 95 ? 17.795 -4.574 -18.317 1.00 87.31 95 ALA A O 1
ATOM 772 N N . ASN A 1 96 ? 16.156 -3.812 -16.970 1.00 88.00 96 ASN A N 1
ATOM 773 C CA . ASN A 1 96 ? 15.281 -4.974 -17.118 1.00 88.00 96 ASN A CA 1
ATOM 774 C C . ASN A 1 96 ? 14.800 -5.115 -18.568 1.00 88.00 96 ASN A C 1
ATOM 776 O O . ASN A 1 96 ? 14.984 -6.160 -19.190 1.00 88.00 96 ASN A O 1
ATOM 780 N N . ILE A 1 97 ? 14.292 -4.030 -19.157 1.00 91.56 97 ILE A N 1
ATOM 781 C CA . ILE A 1 97 ? 13.837 -3.997 -20.551 1.00 91.56 97 ILE A CA 1
ATOM 782 C C . ILE A 1 97 ? 14.959 -4.430 -21.504 1.00 91.56 97 ILE A C 1
ATOM 784 O O . ILE A 1 97 ? 14.723 -5.259 -22.383 1.00 91.56 97 ILE A O 1
ATOM 788 N N . ALA A 1 98 ? 16.182 -3.921 -21.319 1.00 91.06 98 ALA A N 1
ATOM 789 C CA . ALA A 1 98 ? 17.328 -4.276 -22.156 1.00 91.06 98 ALA A CA 1
ATOM 790 C C . ALA A 1 98 ? 17.761 -5.746 -22.004 1.00 91.06 98 ALA A C 1
ATOM 792 O O . ALA A 1 98 ? 18.229 -6.349 -22.968 1.00 91.06 98 ALA A O 1
ATOM 793 N N . GLN A 1 99 ? 17.603 -6.333 -20.814 1.00 91.38 99 GLN A N 1
ATOM 794 C CA . GLN A 1 99 ? 17.870 -7.757 -20.581 1.00 91.38 99 GLN A CA 1
ATOM 795 C C . GLN A 1 99 ? 16.772 -8.650 -21.170 1.00 91.38 99 GLN A C 1
ATOM 797 O O . GLN A 1 99 ? 17.062 -9.709 -21.726 1.00 91.38 99 GLN A O 1
ATOM 802 N N . LYS A 1 100 ? 15.510 -8.224 -21.066 1.00 91.12 100 LYS A N 1
ATOM 803 C CA . LYS A 1 100 ? 14.332 -8.995 -21.479 1.00 91.12 100 LYS A CA 1
ATOM 804 C C . LYS A 1 100 ? 14.088 -8.952 -22.986 1.00 91.12 100 LYS A C 1
ATOM 806 O O . LYS A 1 100 ? 13.566 -9.912 -23.551 1.00 91.12 100 LYS A O 1
ATOM 811 N N . PHE A 1 101 ? 14.461 -7.860 -23.653 1.00 95.38 101 PHE A N 1
ATOM 812 C CA . PHE A 1 101 ? 14.177 -7.647 -25.068 1.00 95.38 101 PHE A CA 1
ATOM 813 C C . PHE A 1 101 ? 15.433 -7.276 -25.853 1.00 95.38 101 PHE A C 1
ATOM 815 O O . PHE A 1 101 ? 16.068 -6.258 -25.609 1.00 95.38 101 PHE A O 1
ATOM 822 N N . ALA A 1 102 ? 15.736 -8.064 -26.887 1.00 93.31 102 ALA A N 1
ATOM 823 C CA . ALA A 1 102 ? 16.930 -7.869 -27.711 1.00 93.31 102 ALA A CA 1
ATOM 824 C C . ALA A 1 102 ? 16.944 -6.546 -28.505 1.00 93.31 102 ALA A C 1
ATOM 826 O O . ALA A 1 102 ? 18.005 -6.075 -28.907 1.00 93.31 102 ALA A O 1
ATOM 827 N N . ASN A 1 103 ? 15.773 -5.979 -28.811 1.00 93.56 103 ASN A N 1
ATOM 828 C CA . ASN A 1 103 ? 15.632 -4.732 -29.565 1.00 93.56 103 ASN A CA 1
ATOM 829 C C . ASN A 1 103 ? 14.242 -4.102 -29.363 1.00 93.56 103 ASN A C 1
ATOM 831 O O . ASN A 1 103 ? 13.326 -4.740 -28.839 1.00 93.56 103 ASN A O 1
ATOM 835 N N . ILE A 1 104 ? 14.069 -2.868 -29.851 1.00 92.50 104 ILE A N 1
ATOM 836 C CA . ILE A 1 104 ? 12.827 -2.080 -29.735 1.00 92.50 104 ILE A CA 1
ATOM 837 C C . ILE A 1 104 ? 11.617 -2.808 -30.344 1.00 92.50 104 ILE A C 1
ATOM 839 O O . ILE A 1 104 ? 10.531 -2.797 -29.771 1.00 92.50 104 ILE A O 1
ATOM 843 N N . SER A 1 105 ? 11.787 -3.490 -31.482 1.00 95.88 105 SER A N 1
ATOM 844 C CA . SER A 1 105 ? 10.698 -4.268 -32.096 1.00 95.88 105 SER A CA 1
ATOM 845 C C . SER A 1 105 ? 10.271 -5.448 -31.213 1.00 95.88 105 SER A C 1
ATOM 847 O O . SER A 1 105 ? 9.081 -5.753 -31.102 1.00 95.88 105 SER A O 1
ATOM 849 N N . GLY A 1 106 ? 11.235 -6.110 -30.568 1.00 96.75 106 GLY A N 1
ATOM 850 C CA . GLY A 1 106 ? 10.995 -7.138 -29.558 1.00 96.75 106 GLY A CA 1
ATOM 851 C C . GLY A 1 106 ? 10.248 -6.584 -28.349 1.00 96.75 106 GLY A C 1
ATOM 852 O O . GLY A 1 106 ? 9.244 -7.166 -27.955 1.00 96.75 106 GLY A O 1
ATOM 853 N N . PHE A 1 107 ? 10.672 -5.429 -27.835 1.00 95.44 107 PHE A N 1
ATOM 854 C CA . PHE A 1 107 ? 10.017 -4.742 -26.722 1.00 95.44 107 PHE A CA 1
ATOM 855 C C . PHE A 1 107 ? 8.556 -4.393 -27.032 1.00 95.44 107 PHE A C 1
ATOM 857 O O . PHE A 1 107 ? 7.665 -4.824 -26.308 1.00 95.44 107 PHE A O 1
ATOM 864 N N . ILE A 1 108 ? 8.275 -3.719 -28.153 1.00 96.19 108 ILE A N 1
ATOM 865 C CA . ILE A 1 108 ? 6.904 -3.324 -28.529 1.00 96.19 108 ILE A CA 1
ATOM 866 C C . ILE A 1 108 ? 5.992 -4.549 -28.699 1.00 96.19 108 ILE A C 1
ATOM 868 O O . ILE A 1 108 ? 4.840 -4.539 -28.259 1.00 96.19 108 ILE A O 1
ATOM 872 N N . ARG A 1 109 ? 6.483 -5.620 -29.341 1.00 97.06 109 ARG A N 1
ATOM 873 C CA . ARG A 1 109 ? 5.710 -6.866 -29.486 1.00 97.06 109 ARG A CA 1
ATOM 874 C C . ARG A 1 109 ? 5.495 -7.552 -28.140 1.00 97.06 109 ARG A C 1
ATOM 876 O O . ARG A 1 109 ? 4.374 -7.963 -27.852 1.00 97.06 109 ARG A O 1
ATOM 883 N N . GLY A 1 110 ? 6.542 -7.628 -27.325 1.00 96.56 110 GLY A N 1
ATOM 884 C CA . GLY A 1 110 ? 6.507 -8.212 -25.991 1.00 96.56 110 GLY A CA 1
ATOM 885 C C . GLY A 1 110 ? 5.529 -7.495 -25.068 1.00 96.56 110 GLY A C 1
ATOM 886 O O . GLY A 1 110 ? 4.704 -8.151 -24.447 1.00 96.56 110 GLY A O 1
ATOM 887 N N . MET A 1 111 ? 5.528 -6.161 -25.052 1.00 95.12 111 MET A N 1
ATOM 888 C CA . MET A 1 111 ? 4.554 -5.368 -24.296 1.00 95.12 111 MET A CA 1
ATOM 889 C C . MET A 1 111 ? 3.114 -5.714 -24.675 1.00 95.12 111 MET A C 1
ATOM 891 O O . MET A 1 111 ? 2.296 -5.986 -23.802 1.00 95.12 111 MET A O 1
ATOM 895 N N . LYS A 1 112 ? 2.792 -5.761 -25.976 1.00 96.88 112 LYS A N 1
ATOM 896 C CA . LYS A 1 112 ? 1.438 -6.117 -26.437 1.00 96.88 112 LYS A CA 1
ATOM 897 C C . LYS A 1 112 ? 1.028 -7.520 -25.984 1.00 96.88 112 LYS A C 1
ATOM 899 O O . LYS A 1 112 ? -0.127 -7.731 -25.618 1.00 96.88 112 LYS A O 1
ATOM 904 N N . GLN A 1 113 ? 1.964 -8.469 -26.000 1.00 97.56 113 GLN A N 1
ATOM 905 C CA . GLN A 1 113 ? 1.736 -9.833 -25.516 1.00 97.56 113 GLN A CA 1
ATOM 906 C C . GLN A 1 113 ? 1.528 -9.873 -23.998 1.00 97.56 113 GLN A C 1
ATOM 908 O O . GLN A 1 113 ? 0.590 -10.523 -23.543 1.00 97.56 113 GLN A O 1
ATOM 913 N N . ILE A 1 114 ? 2.350 -9.147 -23.233 1.00 96.25 114 ILE A N 1
ATOM 914 C CA . ILE A 1 114 ? 2.234 -9.027 -21.774 1.00 96.25 114 ILE A CA 1
ATOM 915 C C . ILE A 1 114 ? 0.867 -8.455 -21.403 1.00 96.25 114 ILE A C 1
ATOM 917 O O . ILE A 1 114 ? 0.152 -9.105 -20.648 1.00 96.25 114 ILE A O 1
ATOM 921 N N . ILE A 1 115 ? 0.470 -7.331 -22.011 1.00 96.56 115 ILE A N 1
ATOM 922 C CA . ILE A 1 115 ? -0.832 -6.684 -21.787 1.00 96.56 115 ILE A CA 1
ATOM 923 C C . ILE A 1 115 ? -1.979 -7.646 -22.122 1.00 96.56 115 ILE A C 1
ATOM 925 O O . ILE A 1 115 ? -2.910 -7.806 -21.339 1.00 96.56 115 ILE A O 1
ATOM 929 N N . SER A 1 116 ? -1.907 -8.335 -23.265 1.00 98.12 116 SER A N 1
ATOM 930 C CA . SER A 1 116 ? -2.950 -9.293 -23.665 1.00 98.12 116 SER A CA 1
ATOM 931 C C . SER A 1 116 ? -3.062 -10.466 -22.681 1.00 98.12 116 SER A C 1
ATOM 933 O O . SER A 1 116 ? -4.167 -10.903 -22.363 1.00 98.12 116 SER A O 1
ATOM 935 N N . SER A 1 117 ? -1.927 -10.967 -22.182 1.00 98.19 117 SER A N 1
ATOM 936 C CA . SER A 1 117 ? -1.874 -12.027 -21.167 1.00 98.19 117 SER A CA 1
ATOM 937 C C . SER A 1 117 ? -2.444 -11.559 -19.830 1.00 98.19 117 SER A C 1
ATOM 939 O O . SER A 1 117 ? -3.282 -12.242 -19.251 1.00 98.19 117 SER A O 1
ATOM 941 N N . GLN A 1 118 ? -2.042 -10.370 -19.384 1.00 98.12 118 GLN A N 1
ATOM 942 C CA . GLN A 1 118 ? -2.540 -9.709 -18.182 1.00 98.12 118 GLN A CA 1
ATOM 943 C C . GLN A 1 118 ? -4.066 -9.585 -18.214 1.00 98.12 118 GLN A C 1
ATOM 945 O O . GLN A 1 118 ? -4.732 -10.106 -17.326 1.00 98.12 118 GLN A O 1
ATOM 950 N N . ILE A 1 119 ? -4.629 -9.020 -19.290 1.00 98.12 119 ILE A N 1
ATOM 951 C CA . ILE A 1 119 ? -6.085 -8.908 -19.478 1.00 98.12 119 ILE A CA 1
ATOM 952 C C . ILE A 1 119 ? -6.755 -10.283 -19.398 1.00 98.12 119 ILE A C 1
ATOM 954 O O . ILE A 1 119 ? -7.725 -10.453 -18.659 1.00 98.12 119 ILE A O 1
ATOM 958 N N . LYS A 1 120 ? -6.237 -11.279 -20.130 1.00 98.25 120 LYS A N 1
ATOM 959 C CA . LYS A 1 120 ? -6.805 -12.634 -20.144 1.00 98.25 120 LYS A CA 1
ATOM 960 C C . LYS A 1 120 ? -6.797 -13.269 -18.751 1.00 98.25 120 LYS A C 1
ATOM 962 O O . LYS A 1 120 ? -7.790 -13.873 -18.350 1.00 98.25 120 LYS A O 1
ATOM 967 N N . ASN A 1 121 ? -5.696 -13.139 -18.016 1.00 98.06 121 ASN A N 1
ATOM 968 C CA . ASN A 1 121 ? -5.561 -13.712 -16.682 1.00 98.06 121 ASN A CA 1
ATOM 969 C C . ASN A 1 121 ? -6.479 -13.017 -15.673 1.00 98.06 121 ASN A C 1
ATOM 971 O O . ASN A 1 121 ? -7.118 -13.696 -14.874 1.00 98.06 121 ASN A O 1
ATOM 975 N N . THR A 1 122 ? -6.618 -11.694 -15.754 1.00 97.31 122 THR A N 1
ATOM 976 C CA . THR A 1 122 ? -7.538 -10.921 -14.910 1.00 97.31 122 THR A CA 1
ATOM 977 C C . THR A 1 122 ? -9.000 -11.251 -15.206 1.00 97.31 122 THR A C 1
ATOM 979 O O . THR A 1 122 ? -9.796 -11.373 -14.278 1.00 97.31 122 THR A O 1
ATOM 982 N N . GLN A 1 123 ? -9.365 -11.461 -16.475 1.00 96.44 123 GLN A N 1
ATOM 983 C CA . GLN A 1 123 ? -10.701 -11.937 -16.853 1.00 96.44 123 G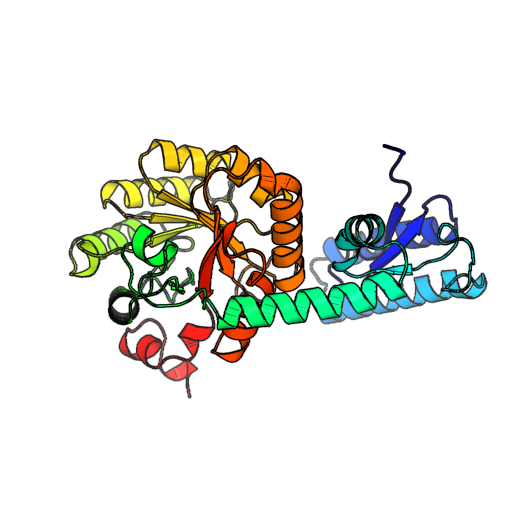LN A CA 1
ATOM 984 C C . GLN A 1 123 ? -10.979 -13.350 -16.332 1.00 96.44 123 GLN A C 1
ATOM 986 O O . GLN A 1 123 ? -12.087 -13.634 -15.886 1.00 96.44 123 GLN A O 1
ATOM 991 N N . ALA A 1 124 ? -9.980 -14.236 -16.378 1.00 97.06 124 ALA A N 1
ATOM 992 C CA . ALA A 1 124 ? -10.103 -15.590 -15.849 1.00 97.06 124 ALA A CA 1
ATOM 993 C C . ALA A 1 124 ? -10.161 -15.615 -14.313 1.00 97.06 124 ALA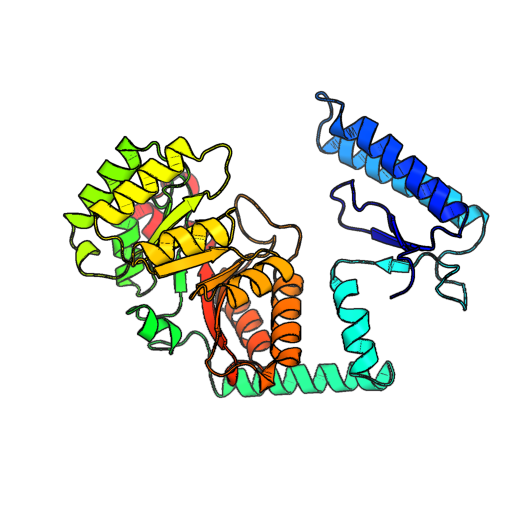 A C 1
ATOM 995 O O . ALA A 1 124 ? -10.790 -16.499 -13.732 1.00 97.06 124 ALA A O 1
ATOM 996 N N . LYS A 1 125 ? -9.490 -14.666 -13.653 1.00 95.81 125 LYS A N 1
ATOM 997 C CA . LYS A 1 125 ? -9.399 -14.583 -12.199 1.00 95.81 125 LYS A CA 1
ATOM 998 C C . LYS A 1 125 ? -9.322 -13.132 -11.742 1.00 95.81 125 LYS A C 1
ATOM 1000 O O . LYS A 1 125 ? -8.242 -12.548 -11.647 1.00 95.81 125 LYS A O 1
ATOM 1005 N N . TRP A 1 126 ? -10.473 -12.577 -11.384 1.00 97.56 126 TRP A N 1
ATOM 1006 C CA . TRP A 1 126 ? -10.535 -11.244 -10.803 1.00 97.56 126 TRP A CA 1
ATOM 1007 C C . TRP A 1 126 ? -9.888 -11.227 -9.401 1.00 97.56 126 TRP A C 1
ATOM 1009 O O . TRP A 1 126 ? -10.286 -12.018 -8.540 1.00 97.56 126 TRP A O 1
ATOM 1019 N N . PRO A 1 127 ? -8.893 -10.357 -9.134 1.00 97.19 127 PRO A N 1
ATOM 1020 C CA . PRO A 1 127 ? -8.157 -10.371 -7.866 1.00 97.19 127 PRO A CA 1
ATOM 1021 C C . PRO A 1 127 ? -8.966 -9.857 -6.669 1.00 97.19 127 PRO A C 1
ATOM 1023 O O . PRO A 1 127 ? -8.781 -10.338 -5.552 1.00 97.19 127 PRO A O 1
ATOM 1026 N N . PHE A 1 128 ? -9.874 -8.904 -6.893 1.00 97.81 128 PHE A N 1
ATOM 1027 C CA . PHE A 1 128 ? -10.597 -8.188 -5.834 1.00 97.81 128 PHE A CA 1
ATOM 1028 C C . PHE A 1 128 ? -12.020 -8.721 -5.637 1.00 97.81 128 PHE A C 1
ATOM 1030 O O . PHE A 1 128 ? -12.971 -7.955 -5.504 1.00 97.81 128 PHE A O 1
ATOM 1037 N N . GLN A 1 129 ? -12.178 -10.041 -5.707 1.00 96.00 129 GLN A N 1
ATOM 1038 C CA . GLN A 1 129 ? -13.460 -10.717 -5.513 1.00 96.00 129 GLN A CA 1
ATOM 1039 C C . GLN A 1 129 ? -13.739 -11.004 -4.033 1.00 96.00 129 GLN A C 1
ATOM 1041 O O . GLN A 1 129 ? -12.823 -11.030 -3.207 1.00 96.00 129 GLN A O 1
ATOM 1046 N N . GLU A 1 130 ? -15.008 -11.264 -3.721 1.00 98.00 130 GLU A N 1
ATOM 1047 C CA . GLU A 1 130 ? -15.421 -11.767 -2.413 1.00 98.00 130 GLU A CA 1
ATOM 1048 C C . GLU A 1 130 ? -14.676 -13.066 -2.062 1.00 98.00 130 GLU A C 1
ATOM 1050 O O . GLU A 1 130 ? -14.431 -13.909 -2.931 1.00 98.00 130 GLU A O 1
ATOM 1055 N N . ASN A 1 131 ? -14.299 -13.225 -0.790 1.00 97.00 131 ASN A N 1
ATOM 1056 C CA . ASN A 1 131 ? -13.579 -14.394 -0.279 1.00 97.00 131 ASN A CA 1
ATOM 1057 C C . ASN A 1 131 ? -12.273 -14.692 -1.043 1.00 97.00 131 ASN A C 1
ATOM 1059 O O . ASN A 1 131 ? -11.874 -15.852 -1.172 1.00 97.00 131 ASN A O 1
ATOM 1063 N N . SER A 1 132 ? -11.580 -13.673 -1.566 1.00 97.94 132 SER A N 1
ATOM 1064 C CA . SER A 1 132 ? -10.221 -13.853 -2.090 1.00 97.94 132 SER A CA 1
ATOM 1065 C C . SER A 1 132 ? -9.270 -14.375 -0.991 1.00 97.94 132 SER A C 1
ATOM 1067 O O . SER A 1 132 ? -9.563 -14.217 0.195 1.00 97.94 132 SER A O 1
ATOM 1069 N N . PRO A 1 133 ? -8.108 -14.969 -1.331 1.00 97.94 133 PRO A N 1
ATOM 1070 C CA . PRO A 1 133 ? -7.166 -15.460 -0.321 1.00 97.94 133 PRO A CA 1
ATOM 1071 C C . PRO A 1 133 ? -6.767 -14.409 0.725 1.00 97.94 133 PRO A C 1
ATOM 1073 O O . PRO A 1 133 ? -6.666 -14.731 1.905 1.00 97.94 133 PRO A O 1
ATOM 1076 N N . LEU A 1 134 ? -6.589 -13.147 0.310 1.00 98.44 134 LEU A N 1
ATOM 1077 C CA . LEU A 1 134 ? -6.305 -12.057 1.243 1.00 98.44 134 LEU A CA 1
ATOM 1078 C C . LEU A 1 134 ? -7.518 -11.744 2.130 1.00 98.44 134 LEU A C 1
ATOM 1080 O O . LEU A 1 134 ? -7.355 -11.583 3.334 1.00 98.44 134 LEU A O 1
ATOM 1084 N N . ALA A 1 135 ? -8.725 -11.702 1.558 1.00 98.56 135 ALA A N 1
ATOM 1085 C CA . ALA A 1 135 ? -9.952 -11.449 2.311 1.00 98.56 135 ALA A CA 1
ATOM 1086 C C . ALA A 1 135 ? -10.188 -12.523 3.390 1.00 98.56 135 ALA A C 1
ATOM 1088 O O . ALA A 1 135 ? -10.450 -12.193 4.542 1.00 98.56 135 ALA A O 1
ATOM 1089 N N . GLN A 1 136 ? -9.968 -13.799 3.052 1.00 98.31 136 GLN A N 1
ATOM 1090 C CA . GLN A 1 136 ? -10.022 -14.911 4.009 1.00 98.31 136 GLN A CA 1
ATOM 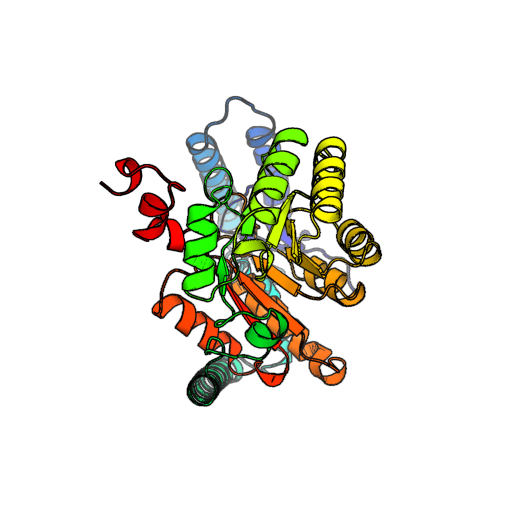1091 C C . GLN A 1 136 ? -8.957 -14.777 5.108 1.00 98.31 136 GLN A C 1
ATOM 1093 O O . GLN A 1 136 ? -9.268 -14.960 6.282 1.00 98.31 136 GLN A O 1
ATOM 1098 N N . ASN A 1 137 ? -7.718 -14.410 4.752 1.00 97.69 137 ASN A N 1
ATOM 1099 C CA . ASN A 1 137 ? -6.632 -14.215 5.723 1.00 97.69 137 ASN A CA 1
ATOM 1100 C C . ASN A 1 137 ? -6.917 -13.067 6.720 1.00 97.69 137 ASN A C 1
ATOM 1102 O O . ASN A 1 137 ? -6.477 -13.089 7.874 1.00 97.69 137 ASN A O 1
ATOM 1106 N N . LEU A 1 138 ? -7.666 -12.060 6.269 1.00 97.94 138 LEU A N 1
ATOM 1107 C CA . LEU A 1 138 ? -8.080 -10.908 7.069 1.00 97.94 138 LEU A CA 1
ATOM 1108 C C . LEU A 1 138 ? -9.453 -11.084 7.738 1.00 97.94 138 LEU A C 1
ATOM 1110 O O . LEU A 1 138 ? -9.850 -10.222 8.515 1.00 97.94 138 LEU A O 1
ATOM 1114 N N . ASN A 1 139 ? -10.159 -12.189 7.470 1.00 97.94 139 ASN A N 1
ATOM 1115 C CA . ASN A 1 139 ? -11.533 -12.444 7.915 1.00 97.94 139 ASN A CA 1
ATOM 1116 C C . ASN A 1 139 ? -12.542 -11.346 7.500 1.00 97.94 139 ASN A C 1
ATOM 1118 O O . ASN A 1 139 ? -13.443 -10.986 8.255 1.00 97.94 139 ASN A O 1
ATOM 1122 N N . ILE A 1 140 ? -12.382 -10.804 6.292 1.00 98.44 140 ILE A N 1
ATOM 1123 C CA . ILE A 1 140 ? -13.259 -9.788 5.685 1.00 98.44 140 ILE A CA 1
ATOM 1124 C C . ILE A 1 140 ? -13.885 -10.321 4.392 1.00 98.44 140 ILE A C 1
ATOM 1126 O O . ILE A 1 140 ? -13.436 -11.326 3.841 1.00 98.44 140 ILE A O 1
ATOM 1130 N N . ARG A 1 141 ? -14.916 -9.641 3.874 1.00 98.69 141 ARG A N 1
ATOM 1131 C CA . ARG A 1 141 ? -15.606 -10.072 2.647 1.00 98.69 141 ARG A CA 1
ATOM 1132 C C . ARG A 1 141 ? -14.768 -9.797 1.403 1.00 98.69 141 ARG A C 1
ATOM 1134 O O . ARG A 1 141 ? -14.609 -10.677 0.562 1.00 98.69 141 ARG A O 1
ATOM 1141 N N . TYR A 1 142 ? -14.230 -8.586 1.288 1.00 98.69 142 TYR A N 1
ATOM 1142 C CA . TYR A 1 142 ? -13.459 -8.137 0.129 1.00 98.69 142 TYR A CA 1
ATOM 1143 C C . TYR A 1 142 ? -12.039 -7.759 0.548 1.00 98.69 142 TYR A C 1
ATOM 1145 O O . TYR A 1 142 ? -11.869 -7.236 1.645 1.00 98.69 142 TYR A O 1
ATOM 1153 N N . PRO A 1 143 ? -11.012 -7.942 -0.305 1.00 98.56 143 PRO A N 1
ATOM 1154 C CA . PRO A 1 143 ? -9.633 -7.549 -0.003 1.00 98.56 143 PRO A CA 1
ATOM 1155 C C . PRO A 1 143 ? -9.437 -6.026 -0.138 1.00 98.56 143 PRO A C 1
ATOM 1157 O O . PRO A 1 143 ? -8.572 -5.553 -0.877 1.00 98.56 143 PRO A O 1
ATOM 1160 N N . ILE A 1 144 ? -10.295 -5.262 0.535 1.00 98.62 144 ILE A N 1
ATOM 1161 C CA . ILE A 1 144 ? -10.351 -3.805 0.527 1.00 98.62 144 ILE A CA 1
ATOM 1162 C C . ILE A 1 144 ? -10.045 -3.333 1.941 1.00 98.62 144 ILE A C 1
ATOM 1164 O O . ILE A 1 144 ? -10.712 -3.723 2.898 1.00 98.62 144 ILE A O 1
ATOM 1168 N N . VAL A 1 145 ? -9.039 -2.478 2.054 1.00 98.56 145 VAL A N 1
ATOM 1169 C CA . VAL A 1 145 ? -8.634 -1.819 3.290 1.00 98.56 145 VAL A CA 1
ATOM 1170 C C . VAL A 1 145 ? -9.024 -0.352 3.189 1.00 98.56 145 VAL A C 1
ATOM 1172 O O . VAL A 1 145 ? -8.751 0.324 2.194 1.00 98.56 145 VAL A O 1
ATOM 1175 N N . GLN A 1 146 ? -9.690 0.154 4.212 1.00 98.31 146 GLN A N 1
ATOM 1176 C CA . GLN A 1 146 ? -9.940 1.575 4.342 1.00 98.31 146 GLN A CA 1
ATOM 1177 C C . GLN A 1 146 ? -8.688 2.229 4.937 1.00 98.31 146 GLN A C 1
ATOM 1179 O O . GLN A 1 146 ? -8.171 1.778 5.954 1.00 98.31 146 GLN A O 1
ATOM 1184 N N . GLY A 1 147 ? -8.131 3.230 4.252 1.00 96.56 147 GLY A N 1
ATOM 1185 C CA . GLY A 1 147 ? -6.881 3.865 4.671 1.00 96.56 147 GLY A CA 1
ATOM 1186 C C . GLY A 1 147 ? -7.043 4.649 5.975 1.00 96.56 147 GLY A C 1
ATOM 1187 O O . GLY A 1 147 ? -8.095 5.239 6.210 1.00 96.56 147 GLY A O 1
ATOM 1188 N N . ALA A 1 148 ? -5.990 4.700 6.795 1.00 96.19 148 ALA A N 1
ATOM 1189 C CA . ALA A 1 148 ? -5.944 5.565 7.972 1.00 96.19 148 ALA A CA 1
ATOM 1190 C C . ALA A 1 148 ? -5.921 7.040 7.535 1.00 96.19 148 ALA A C 1
ATOM 1192 O O . ALA A 1 148 ? -4.931 7.505 6.972 1.00 96.19 148 ALA A O 1
ATOM 1193 N N . MET A 1 149 ? -6.997 7.784 7.796 1.00 95.69 149 MET A N 1
ATOM 1194 C CA . MET A 1 149 ? -7.088 9.216 7.487 1.00 95.69 149 MET A CA 1
ATOM 1195 C C . MET A 1 149 ? -7.328 9.993 8.782 1.00 95.69 149 MET A C 1
ATOM 1197 O O . MET A 1 149 ? -8.315 9.757 9.480 1.00 95.69 149 MET A O 1
ATOM 1201 N N . ALA A 1 150 ? -6.395 10.886 9.111 1.00 92.94 150 ALA A N 1
ATOM 1202 C CA . ALA A 1 150 ? -6.441 11.666 10.342 1.00 92.94 150 ALA A CA 1
ATOM 1203 C C . ALA A 1 150 ? -7.645 12.620 10.361 1.00 92.94 150 ALA A C 1
ATOM 1205 O O . ALA A 1 150 ? -7.917 13.288 9.361 1.00 92.94 150 ALA A O 1
ATOM 1206 N N . ASN A 1 151 ? -8.298 12.729 11.515 1.00 92.00 151 ASN A N 1
ATOM 1207 C CA . ASN A 1 151 ? -9.528 13.495 11.759 1.00 92.00 151 ASN A CA 1
ATOM 1208 C C . ASN A 1 151 ? -10.756 13.024 10.958 1.00 92.00 151 ASN A C 1
ATOM 1210 O O . ASN A 1 151 ? -11.705 13.786 10.791 1.00 92.00 151 ASN A O 1
ATOM 1214 N N . ILE A 1 152 ? -10.720 11.804 10.432 1.00 94.69 152 ILE A N 1
ATOM 1215 C CA . ILE A 1 152 ? -11.796 11.196 9.641 1.00 94.69 152 ILE A CA 1
ATOM 1216 C C . ILE A 1 152 ? -12.090 9.792 10.169 1.00 94.69 152 ILE A C 1
ATOM 1218 O O . ILE A 1 152 ? -13.237 9.396 10.345 1.00 94.69 152 ILE A O 1
ATOM 1222 N N . THR A 1 153 ? -11.044 9.006 10.400 1.00 96.81 153 THR A N 1
ATOM 1223 C CA . THR A 1 153 ? -11.152 7.553 10.611 1.00 96.81 153 THR A CA 1
ATOM 1224 C C . THR A 1 153 ? -11.096 7.160 12.077 1.00 96.81 153 THR A C 1
ATOM 1226 O O . THR A 1 153 ? -11.023 5.990 12.417 1.00 96.81 153 THR A O 1
ATOM 1229 N N . GLU A 1 154 ? -11.176 8.150 12.955 1.00 96.38 154 GLU A N 1
ATOM 1230 C CA . GLU A 1 154 ? -11.350 8.022 14.394 1.00 96.38 154 GLU A CA 1
ATOM 1231 C C . GLU A 1 154 ? -12.835 7.855 14.787 1.00 96.38 154 GLU A C 1
ATOM 1233 O O . GLU A 1 154 ? -13.145 7.739 15.968 1.00 96.38 154 GLU A O 1
ATOM 1238 N N . SER A 1 155 ? -13.757 7.822 13.813 1.00 97.19 155 SER A N 1
ATOM 1239 C CA . SER A 1 155 ? -15.185 7.555 14.032 1.00 97.19 155 SER A CA 1
ATOM 1240 C C . SER A 1 155 ? -15.488 6.051 14.102 1.00 97.19 155 SER A C 1
ATOM 1242 O O . SER A 1 155 ? -15.254 5.306 13.144 1.00 97.19 155 SER A O 1
ATOM 1244 N N . LEU A 1 156 ? -16.071 5.611 15.222 1.00 97.69 156 LEU A N 1
ATOM 1245 C CA . LEU A 1 156 ? -16.529 4.233 15.420 1.00 97.69 156 LEU A CA 1
ATOM 1246 C C . LEU A 1 156 ? -17.726 3.896 14.520 1.00 97.69 156 LEU A C 1
ATOM 1248 O O . LEU A 1 156 ? -17.768 2.815 13.933 1.00 97.69 156 LEU A O 1
ATOM 1252 N N . GLU A 1 157 ? -18.686 4.809 14.382 1.00 97.88 157 GLU A N 1
ATOM 1253 C CA . GLU A 1 157 ? -19.876 4.610 13.554 1.00 97.88 157 GLU A CA 1
ATOM 1254 C C . GLU A 1 157 ? -19.493 4.407 12.088 1.00 97.88 157 GLU A C 1
ATOM 1256 O O . GLU A 1 157 ? -20.009 3.509 11.422 1.00 97.88 157 GLU A O 1
ATOM 1261 N N . PHE A 1 158 ? -18.536 5.193 11.592 1.00 98.12 158 PHE A N 1
ATOM 1262 C CA . PHE A 1 158 ? -18.039 5.033 10.233 1.00 98.12 158 PHE A CA 1
ATOM 1263 C C . PHE A 1 158 ? -17.272 3.714 10.056 1.00 98.12 158 PHE A C 1
ATOM 1265 O O . PHE A 1 158 ? -17.481 3.008 9.068 1.00 98.12 158 PHE A O 1
ATOM 1272 N N . ALA A 1 159 ? -16.447 3.324 11.033 1.00 98.44 159 ALA A N 1
ATOM 1273 C CA . ALA A 1 159 ? -15.745 2.040 11.015 1.00 98.44 159 ALA A CA 1
ATOM 1274 C C . ALA A 1 159 ? -16.708 0.835 10.976 1.00 98.44 159 ALA A C 1
ATOM 1276 O O . ALA A 1 159 ? -16.468 -0.117 10.228 1.00 98.44 159 ALA A O 1
ATOM 1277 N N . LEU A 1 160 ? -17.818 0.888 11.723 1.00 98.19 160 LEU A N 1
ATOM 1278 C CA . LEU A 1 160 ? -18.877 -0.127 11.678 1.00 98.19 160 LEU A CA 1
ATOM 1279 C C . LEU A 1 160 ? -19.503 -0.224 10.281 1.00 98.19 160 LEU A C 1
ATOM 1281 O O . LEU A 1 160 ? -19.596 -1.323 9.735 1.00 98.19 160 LEU A O 1
ATOM 1285 N N . MET A 1 161 ? -19.836 0.913 9.659 1.00 98.25 161 MET A N 1
ATOM 1286 C CA . MET A 1 161 ? -20.384 0.941 8.295 1.00 98.25 161 MET A CA 1
ATOM 1287 C C . MET A 1 161 ? -19.408 0.347 7.269 1.00 98.25 161 MET A C 1
ATOM 1289 O O . MET A 1 161 ? -19.820 -0.423 6.400 1.00 98.25 161 MET A O 1
ATOM 1293 N N . VAL A 1 162 ? -18.110 0.651 7.372 1.00 98.38 162 VAL A N 1
ATOM 1294 C CA . VAL A 1 162 ? -17.069 0.064 6.506 1.00 98.38 162 VAL A CA 1
ATOM 1295 C C . VAL A 1 162 ? -17.005 -1.456 6.681 1.00 98.38 162 VAL A C 1
ATOM 1297 O O . VAL A 1 162 ? -16.983 -2.196 5.691 1.00 98.38 162 VAL A O 1
ATOM 1300 N N . ALA A 1 163 ? -17.029 -1.932 7.928 1.00 98.38 163 ALA A N 1
ATOM 1301 C CA . ALA A 1 163 ? -17.028 -3.357 8.225 1.00 98.38 163 ALA A CA 1
ATOM 1302 C C . ALA A 1 163 ? -18.296 -4.056 7.699 1.00 98.38 163 ALA A C 1
ATOM 1304 O O . ALA A 1 163 ? -18.211 -5.187 7.212 1.00 98.38 163 ALA A O 1
ATOM 1305 N N . ASP A 1 164 ? -19.470 -3.418 7.779 1.00 97.94 164 ASP A N 1
ATOM 1306 C CA . ASP A 1 164 ? -20.754 -3.953 7.284 1.00 97.94 164 ASP A CA 1
ATOM 1307 C C . ASP A 1 164 ? -20.764 -4.136 5.770 1.00 97.94 164 ASP A C 1
ATOM 1309 O O . ASP A 1 164 ? -21.275 -5.136 5.255 1.00 97.94 164 ASP A O 1
ATOM 1313 N N . HIS A 1 165 ? -20.105 -3.224 5.060 1.00 97.69 165 HIS A N 1
ATOM 1314 C CA . HIS A 1 165 ? -19.882 -3.333 3.622 1.00 97.69 165 HIS A CA 1
ATOM 1315 C C . HIS A 1 165 ? -18.742 -4.301 3.259 1.00 97.69 165 HIS A C 1
ATOM 1317 O O . HIS A 1 165 ? -18.535 -4.607 2.083 1.00 97.69 165 HIS A O 1
ATOM 1323 N N . GLY A 1 166 ? -18.058 -4.868 4.259 1.00 98.00 166 GLY A N 1
ATOM 1324 C CA . GLY A 1 166 ? -17.157 -6.005 4.104 1.00 98.00 166 GLY A CA 1
ATOM 1325 C C . GLY A 1 166 ? -15.696 -5.658 3.816 1.00 98.00 166 GLY A C 1
ATOM 1326 O O . GLY A 1 166 ? -14.945 -6.554 3.420 1.00 98.00 166 GLY A O 1
ATOM 1327 N N . ALA A 1 167 ? -15.302 -4.396 4.001 1.00 98.50 167 ALA A N 1
ATOM 1328 C CA . ALA A 1 167 ? -13.912 -3.942 3.970 1.00 98.50 167 ALA A CA 1
ATOM 1329 C C . ALA A 1 167 ? -13.301 -3.929 5.387 1.00 98.50 167 ALA A C 1
ATOM 1331 O O . ALA A 1 167 ? -14.019 -4.034 6.380 1.00 98.50 167 ALA A O 1
ATOM 1332 N N . LEU A 1 168 ? -11.975 -3.802 5.486 1.00 98.75 168 LEU A N 1
ATOM 1333 C CA . LEU A 1 168 ? -11.263 -3.661 6.760 1.00 98.75 168 LEU A CA 1
ATOM 1334 C C . LEU A 1 168 ? -11.234 -2.183 7.193 1.00 98.75 168 LEU A C 1
ATOM 1336 O O . LEU A 1 168 ? -10.554 -1.397 6.522 1.00 98.75 168 LEU A O 1
ATOM 1340 N N . PRO A 1 169 ? -11.924 -1.786 8.279 1.00 98.62 169 PRO A N 1
ATOM 1341 C CA . PRO A 1 169 ? -11.808 -0.438 8.827 1.00 98.62 169 PRO A CA 1
ATOM 1342 C C . PRO A 1 169 ? -10.464 -0.224 9.532 1.00 98.62 169 PRO A C 1
ATOM 1344 O O . PRO A 1 169 ? -9.915 -1.143 10.148 1.00 98.62 169 PRO A O 1
ATOM 1347 N N . THR A 1 170 ? -9.977 1.014 9.494 1.00 98.56 170 THR A N 1
ATOM 1348 C CA . THR A 1 170 ? -8.721 1.434 10.115 1.00 98.56 170 THR A CA 1
ATOM 1349 C C . THR A 1 170 ? -8.910 2.706 10.929 1.00 98.56 170 THR A C 1
ATOM 1351 O O . THR A 1 170 ? -9.292 3.731 10.380 1.00 98.56 170 THR A O 1
ATOM 1354 N N . PHE A 1 171 ? -8.534 2.677 12.207 1.00 98.62 171 PHE A N 1
ATOM 1355 C CA . PHE A 1 171 ? -8.484 3.858 13.068 1.00 98.62 171 PHE A CA 1
ATOM 1356 C C . PHE A 1 171 ? -7.146 4.591 12.935 1.00 98.62 171 PHE A C 1
ATOM 1358 O O . PHE A 1 171 ? -6.093 4.016 13.217 1.00 98.62 171 PHE A O 1
ATOM 1365 N N . ALA A 1 172 ? -7.156 5.864 12.535 1.00 97.75 172 ALA A N 1
ATOM 1366 C CA . ALA A 1 172 ? -5.945 6.684 12.466 1.00 97.75 172 ALA A CA 1
ATOM 1367 C C . ALA A 1 172 ? -5.528 7.210 13.850 1.00 97.75 172 ALA A C 1
ATOM 1369 O O . ALA A 1 172 ? -5.941 8.275 14.288 1.00 97.75 172 ALA A O 1
ATOM 1370 N N . LEU A 1 173 ? -4.625 6.507 14.532 1.00 98.00 173 LEU A N 1
ATOM 1371 C CA . LEU A 1 173 ? -4.083 6.971 15.814 1.00 98.00 173 LEU A CA 1
ATOM 1372 C C . LEU A 1 173 ? -2.947 7.983 15.641 1.00 98.00 173 LEU A C 1
ATOM 1374 O O . LEU A 1 173 ? -2.602 8.685 16.582 1.00 98.00 173 LEU A O 1
ATOM 1378 N N . GLY A 1 174 ? -2.343 8.075 14.454 1.00 93.88 174 GLY A N 1
ATOM 1379 C CA . GLY A 1 174 ? -1.124 8.853 14.204 1.00 93.88 174 GLY A CA 1
ATOM 1380 C C . GLY A 1 174 ? -1.140 10.309 14.694 1.00 93.88 174 GLY A C 1
ATOM 1381 O O . GLY A 1 174 ? -0.096 10.816 15.122 1.00 93.88 174 GLY A O 1
ATOM 1382 N N . GLY A 1 175 ? -2.308 10.961 14.649 1.00 92.44 175 GLY A N 1
ATOM 1383 C CA . GLY A 1 175 ? -2.522 12.327 15.133 1.00 92.44 175 GLY A CA 1
ATOM 1384 C C . GLY A 1 175 ? -2.918 12.435 16.610 1.00 92.44 175 GLY A C 1
ATOM 1385 O O . GLY A 1 175 ? -2.679 13.480 17.210 1.00 92.44 175 GLY A O 1
ATOM 1386 N N . LEU A 1 176 ? -3.460 11.366 17.199 1.00 96.62 176 LEU A N 1
ATOM 1387 C CA . LEU A 1 176 ? -4.010 11.355 18.554 1.00 96.62 176 LEU A CA 1
ATOM 1388 C C . LEU A 1 176 ? -2.919 11.331 19.623 1.00 96.62 176 LEU A C 1
ATOM 1390 O O . LEU A 1 176 ? -1.901 10.644 19.500 1.00 96.62 176 LEU A O 1
ATOM 1394 N N . MET A 1 177 ? -3.152 12.030 20.725 1.00 95.88 177 MET A N 1
ATOM 1395 C CA . MET A 1 177 ? -2.361 11.875 21.940 1.00 95.88 177 MET A CA 1
ATOM 1396 C C . MET A 1 177 ? -2.649 10.525 22.606 1.00 95.88 177 MET A C 1
ATOM 1398 O O . MET A 1 177 ? -3.666 9.887 22.352 1.00 95.88 177 MET A O 1
ATOM 1402 N N . GLY A 1 178 ? -1.742 10.076 23.479 1.00 93.50 178 GLY A N 1
ATOM 1403 C CA . GLY A 1 178 ? -1.847 8.770 24.143 1.00 93.50 178 GLY A CA 1
ATOM 1404 C C . GLY A 1 178 ? -3.213 8.500 24.799 1.00 93.50 178 GLY A C 1
ATOM 1405 O O . GLY A 1 178 ? -3.835 7.501 24.454 1.00 93.50 178 GLY A O 1
ATOM 1406 N N . PRO A 1 179 ? -3.720 9.394 25.673 1.00 96.12 179 PRO A N 1
ATOM 1407 C CA . PRO A 1 179 ? -5.033 9.218 26.298 1.00 96.12 179 PRO A CA 1
ATOM 1408 C C . PRO A 1 179 ? -6.204 9.194 25.307 1.00 96.12 179 PRO A C 1
ATOM 1410 O O . PRO A 1 179 ? -7.166 8.467 25.520 1.00 96.12 179 PRO A O 1
ATOM 1413 N N . GLU A 1 180 ? -6.125 9.962 24.218 1.00 97.75 180 GLU A N 1
ATOM 1414 C CA . GLU A 1 180 ? -7.171 10.001 23.186 1.00 97.75 180 GLU A CA 1
ATOM 1415 C C . GLU A 1 180 ? -7.208 8.686 22.399 1.00 97.75 180 GLU A C 1
ATOM 1417 O O . GLU A 1 180 ? -8.280 8.141 22.147 1.00 97.75 180 GLU A O 1
ATOM 1422 N N . ALA A 1 181 ? -6.032 8.145 22.058 1.00 97.88 181 ALA A N 1
ATOM 1423 C CA . ALA A 1 181 ? -5.911 6.846 21.408 1.00 97.88 181 ALA A CA 1
ATOM 1424 C C . ALA A 1 181 ? -6.420 5.708 22.308 1.00 97.88 181 ALA A C 1
ATOM 1426 O O . ALA A 1 181 ? -7.145 4.838 21.833 1.00 97.88 181 ALA A O 1
ATOM 1427 N N . ASP A 1 182 ? -6.077 5.727 23.600 1.00 98.31 182 ASP A N 1
ATOM 1428 C CA . ASP A 1 182 ? -6.565 4.741 24.569 1.00 98.31 182 ASP A CA 1
ATOM 1429 C C . ASP A 1 182 ? -8.090 4.799 24.721 1.00 98.31 182 ASP A C 1
ATOM 1431 O O . ASP A 1 182 ? -8.760 3.774 24.611 1.00 98.31 182 ASP A O 1
ATOM 1435 N N . GLN A 1 183 ? -8.652 6.002 24.872 1.00 98.38 183 GLN A N 1
ATOM 1436 C CA . GLN A 1 183 ? -10.096 6.198 24.980 1.00 98.38 183 GLN A CA 1
ATOM 1437 C C . GLN A 1 183 ? -10.840 5.708 23.728 1.00 98.38 183 GLN A C 1
ATOM 1439 O O . GLN A 1 183 ? -11.860 5.028 23.853 1.00 98.38 183 GLN A O 1
ATOM 1444 N N . LEU A 1 184 ? -10.337 6.023 22.529 1.00 98.25 184 LEU A N 1
ATOM 1445 C CA . LEU A 1 184 ? -10.918 5.539 21.276 1.00 98.25 184 LEU A CA 1
ATOM 1446 C C . LEU A 1 184 ? -10.904 4.006 21.223 1.00 98.25 184 LEU A C 1
ATOM 1448 O O . LEU A 1 184 ? -11.931 3.381 20.965 1.00 98.25 184 LEU A O 1
ATOM 1452 N N . LEU A 1 185 ? -9.763 3.378 21.509 1.00 98.44 185 LEU A N 1
ATOM 1453 C CA . LEU A 1 185 ? -9.650 1.920 21.467 1.00 98.44 185 LEU A CA 1
ATOM 1454 C C . LEU A 1 185 ? -10.492 1.229 22.547 1.00 98.44 185 LEU A C 1
ATOM 1456 O O . LEU A 1 185 ? -11.060 0.172 22.279 1.00 98.44 185 LEU A O 1
ATOM 1460 N N . GLN A 1 186 ? -10.655 1.840 23.721 1.00 98.38 186 GLN A N 1
ATOM 1461 C CA . GLN A 1 186 ? -11.567 1.357 24.757 1.00 98.38 186 GLN A CA 1
ATOM 1462 C C . GLN A 1 186 ? -13.029 1.371 24.282 1.00 98.38 186 GLN A C 1
ATOM 1464 O O . GLN A 1 186 ? -13.777 0.419 24.534 1.00 98.38 186 GLN A O 1
ATOM 1469 N N . GLN A 1 187 ? -13.449 2.436 23.589 1.00 98.00 187 GLN A N 1
ATOM 1470 C CA . GLN A 1 187 ? -14.784 2.525 22.990 1.00 98.00 187 GLN A CA 1
ATOM 1471 C C . GLN A 1 187 ? -14.986 1.437 21.933 1.00 98.00 187 GLN A C 1
ATOM 1473 O O . GLN A 1 187 ? -16.000 0.740 21.967 1.00 98.00 187 GLN A O 1
ATOM 1478 N N . VAL A 1 188 ? -13.999 1.228 21.056 1.00 98.06 188 VAL A N 1
ATOM 1479 C CA . VAL A 1 188 ? -14.018 0.155 20.049 1.00 98.06 188 VAL A CA 1
ATOM 1480 C C . VAL A 1 188 ? -14.144 -1.218 20.713 1.00 98.06 188 VAL A C 1
ATOM 1482 O O . VAL A 1 188 ? -15.034 -1.986 20.347 1.00 98.06 188 VAL A O 1
ATOM 1485 N N . ALA A 1 189 ? -13.331 -1.504 21.733 1.00 97.25 189 ALA A N 1
ATOM 1486 C CA . ALA A 1 189 ? -13.346 -2.774 22.466 1.00 97.25 189 ALA A CA 1
ATOM 1487 C C . ALA A 1 189 ? -14.670 -3.037 23.210 1.00 97.25 189 ALA A C 1
ATOM 1489 O O . ALA A 1 189 ? -15.027 -4.187 23.470 1.00 97.25 189 ALA A O 1
ATOM 1490 N N . SER A 1 190 ? -15.421 -1.980 23.526 1.00 97.38 190 SER A N 1
ATOM 1491 C CA . SER A 1 190 ? -16.732 -2.059 24.184 1.00 97.38 190 SER A CA 1
ATOM 1492 C C . SER A 1 190 ? -17.910 -2.088 23.200 1.00 97.38 190 SER A C 1
ATOM 1494 O O . SER A 1 190 ? -19.059 -2.198 23.628 1.00 97.38 190 SER A O 1
ATOM 1496 N N . SER A 1 191 ? -17.641 -1.985 21.898 1.00 97.44 191 SER A N 1
ATOM 1497 C CA . SER A 1 191 ? -18.646 -1.918 20.834 1.00 97.44 191 SER A CA 1
ATOM 1498 C C . SER A 1 191 ? -18.863 -3.263 20.133 1.00 97.44 191 SER A C 1
ATOM 1500 O O . SER A 1 191 ? -18.158 -4.241 20.382 1.00 97.44 191 SER A O 1
ATOM 1502 N N . GLU A 1 192 ? -19.804 -3.298 19.190 1.00 96.25 192 GLU A N 1
ATOM 1503 C CA . GLU A 1 192 ? -20.037 -4.448 18.305 1.00 96.25 192 GLU A CA 1
ATOM 1504 C C . GLU A 1 192 ? -18.854 -4.733 17.357 1.00 96.25 192 GLU A C 1
ATOM 1506 O O . GLU A 1 192 ? -18.717 -5.848 16.852 1.00 96.25 192 GLU A O 1
ATOM 1511 N N . LEU A 1 193 ? -17.963 -3.757 17.131 1.00 96.69 193 LEU A N 1
ATOM 1512 C CA . LEU A 1 193 ? -16.786 -3.925 16.273 1.00 96.69 193 LEU A CA 1
ATOM 1513 C C . LEU A 1 193 ? -15.724 -4.837 16.904 1.00 96.69 193 LEU A C 1
ATOM 1515 O O . LEU A 1 193 ? -14.906 -5.395 16.179 1.00 96.69 193 LEU A O 1
ATOM 1519 N N . ARG A 1 194 ? -15.746 -5.028 18.232 1.00 95.19 194 ARG A N 1
ATOM 1520 C CA . ARG A 1 194 ? -14.743 -5.827 18.958 1.00 95.19 194 ARG A CA 1
ATOM 1521 C C . ARG A 1 194 ? -14.637 -7.273 18.447 1.00 95.19 194 ARG A C 1
ATOM 1523 O O . ARG A 1 194 ? -13.575 -7.877 18.520 1.00 95.19 194 ARG A O 1
ATOM 1530 N N . ASP A 1 195 ? -15.746 -7.821 17.943 1.00 93.69 195 ASP A N 1
ATOM 1531 C CA . ASP A 1 195 ? -15.863 -9.212 17.492 1.00 93.69 195 ASP A CA 1
ATOM 1532 C C . ASP A 1 195 ? -15.582 -9.340 15.973 1.00 93.69 195 ASP A C 1
ATOM 1534 O O . ASP A 1 195 ? -15.877 -10.360 15.346 1.00 93.69 195 ASP A O 1
ATOM 1538 N N . ARG A 1 196 ? -15.022 -8.290 15.353 1.00 96.06 196 ARG A N 1
ATOM 1539 C CA . ARG A 1 196 ? -14.771 -8.164 13.909 1.00 96.06 196 ARG A CA 1
ATOM 1540 C C . ARG A 1 196 ? -13.328 -7.711 13.656 1.00 96.06 196 ARG A C 1
ATOM 1542 O O . ARG A 1 196 ? -12.705 -7.122 14.535 1.00 96.06 196 ARG A O 1
ATOM 1549 N N . PRO A 1 197 ? -12.761 -7.963 12.464 1.00 97.12 197 PRO A N 1
ATOM 1550 C CA . PRO A 1 197 ? -11.439 -7.447 12.138 1.00 97.12 197 PRO A CA 1
ATOM 1551 C C . PRO A 1 197 ? -11.473 -5.924 11.956 1.00 97.12 197 PRO A C 1
ATOM 1553 O O . PRO A 1 197 ? -12.327 -5.382 11.256 1.00 97.12 197 PRO A O 1
ATOM 1556 N N . TYR A 1 198 ? -10.497 -5.248 12.553 1.00 98.44 198 TYR A N 1
ATOM 1557 C CA . TYR A 1 198 ? -10.213 -3.829 12.358 1.00 98.44 198 TYR A CA 1
ATOM 1558 C C . TYR A 1 198 ? -8.717 -3.578 12.563 1.00 98.44 198 TYR A C 1
ATOM 1560 O O . TYR A 1 198 ? -7.992 -4.429 13.088 1.00 98.44 198 TYR A O 1
ATOM 1568 N N . MET A 1 199 ? -8.252 -2.413 12.128 1.00 98.12 199 MET A N 1
ATOM 1569 C CA . MET A 1 199 ? -6.847 -2.028 12.183 1.00 98.12 199 MET A CA 1
ATOM 1570 C C . MET A 1 199 ? -6.663 -0.710 12.938 1.00 98.12 199 MET A C 1
ATOM 1572 O O . MET A 1 199 ? -7.538 0.151 12.913 1.00 98.12 199 MET A O 1
ATOM 1576 N N . ALA A 1 200 ? -5.515 -0.524 13.587 1.00 98.31 200 ALA A N 1
ATOM 1577 C CA . ALA A 1 200 ? -5.097 0.765 14.136 1.00 98.31 200 ALA A CA 1
ATOM 1578 C C . ALA A 1 200 ? -3.800 1.236 13.470 1.00 98.31 200 ALA A C 1
ATOM 1580 O O . ALA A 1 200 ? -2.819 0.496 13.410 1.00 98.31 200 ALA A O 1
ATOM 1581 N N . GLY A 1 201 ? -3.792 2.467 12.962 1.00 97.88 201 GLY A N 1
ATOM 1582 C CA . GLY A 1 201 ? -2.662 3.066 12.259 1.00 97.88 201 GLY A CA 1
ATOM 1583 C C . GLY A 1 201 ? -1.864 4.042 13.103 1.00 97.88 201 GLY A C 1
ATOM 1584 O O . GLY A 1 201 ? -2.404 5.021 13.614 1.00 97.88 201 GLY A O 1
ATOM 1585 N N . ILE A 1 202 ? -0.556 3.811 13.186 1.00 97.50 202 ILE A N 1
ATOM 1586 C CA . ILE A 1 202 ? 0.409 4.674 13.867 1.00 97.50 202 ILE A CA 1
ATOM 1587 C C . ILE A 1 202 ? 1.437 5.248 12.889 1.00 97.50 202 ILE A C 1
ATOM 1589 O O . ILE A 1 202 ? 1.709 4.688 11.824 1.00 97.50 202 ILE A O 1
ATOM 1593 N N . ILE A 1 203 ? 2.059 6.356 13.292 1.00 96.81 203 ILE A N 1
ATOM 1594 C CA . ILE A 1 203 ? 3.221 6.918 12.601 1.00 96.81 203 ILE A CA 1
ATOM 1595 C C . ILE A 1 203 ? 4.494 6.413 13.292 1.00 96.81 203 ILE A C 1
ATOM 1597 O O . ILE A 1 203 ? 4.646 6.501 14.510 1.00 96.81 203 ILE A O 1
ATOM 1601 N N . GLY A 1 204 ? 5.415 5.858 12.510 1.00 95.81 204 GLY A N 1
ATOM 1602 C CA . GLY A 1 204 ? 6.622 5.187 12.985 1.00 95.81 204 GLY A CA 1
ATOM 1603 C C . GLY A 1 204 ? 7.850 6.085 13.149 1.00 95.81 204 GLY A C 1
ATOM 1604 O O . GLY A 1 204 ? 8.903 5.578 13.532 1.00 95.81 204 GLY A O 1
ATOM 1605 N N . LEU A 1 205 ? 7.730 7.391 12.891 1.00 94.06 205 LEU A N 1
ATOM 1606 C CA . LEU A 1 205 ? 8.838 8.347 12.962 1.00 94.06 205 LEU A CA 1
ATOM 1607 C C . LEU A 1 205 ? 9.434 8.430 14.372 1.00 94.06 205 LEU A C 1
ATOM 1609 O O . LEU A 1 205 ? 8.720 8.468 15.374 1.00 94.06 205 LEU A O 1
ATOM 1613 N N . GLU A 1 206 ? 10.759 8.527 14.457 1.00 92.50 206 GLU A N 1
ATOM 1614 C CA . GLU A 1 206 ? 11.447 8.498 15.752 1.00 92.50 206 GLU A CA 1
ATOM 1615 C C . GLU A 1 206 ? 11.230 9.770 16.580 1.00 92.50 206 GLU A C 1
ATOM 1617 O O . GLU A 1 206 ? 11.151 9.715 17.805 1.00 92.50 206 GLU A O 1
ATOM 1622 N N . VAL A 1 207 ? 11.011 10.908 15.916 1.00 93.19 207 VAL A N 1
ATOM 1623 C CA . VAL A 1 207 ? 10.723 12.196 16.572 1.00 93.19 207 VAL A CA 1
ATOM 1624 C C . VAL A 1 207 ? 9.427 12.191 17.394 1.00 93.19 207 VAL A C 1
ATOM 1626 O O . VAL A 1 207 ? 9.260 13.033 18.269 1.00 93.19 207 VAL A O 1
ATOM 1629 N N . ILE A 1 208 ? 8.526 11.230 17.158 1.00 93.25 208 ILE A N 1
ATOM 1630 C CA . ILE A 1 208 ? 7.279 11.059 17.921 1.00 93.25 208 ILE A CA 1
ATOM 1631 C C . ILE A 1 208 ? 7.262 9.776 18.765 1.00 93.25 208 ILE A C 1
ATOM 1633 O O . ILE A 1 208 ? 6.193 9.356 19.215 1.00 93.25 208 ILE A O 1
ATOM 1637 N N . LYS A 1 209 ? 8.425 9.151 19.000 1.00 95.38 209 LYS A N 1
ATOM 1638 C CA . LYS A 1 209 ? 8.559 7.873 19.720 1.00 95.38 209 LYS A CA 1
ATOM 1639 C C . LYS A 1 209 ? 7.731 7.809 21.001 1.00 95.38 209 LYS A C 1
ATOM 1641 O O . LYS A 1 209 ? 6.994 6.852 21.189 1.00 95.38 209 LYS A O 1
ATOM 1646 N N . ALA A 1 210 ? 7.818 8.827 21.858 1.00 95.56 210 ALA A N 1
ATOM 1647 C CA . ALA A 1 210 ? 7.117 8.824 23.142 1.00 95.56 210 ALA A CA 1
ATOM 1648 C C . ALA A 1 210 ? 5.593 8.674 22.980 1.00 95.56 210 ALA A C 1
ATOM 1650 O O . ALA A 1 210 ? 4.970 7.900 23.697 1.00 95.56 210 ALA A O 1
ATOM 1651 N N . ARG A 1 211 ? 4.996 9.368 22.001 1.00 95.88 211 ARG A N 1
ATOM 1652 C CA . ARG A 1 211 ? 3.562 9.262 21.697 1.00 95.88 211 ARG A CA 1
ATOM 1653 C C . ARG A 1 211 ? 3.223 7.909 21.074 1.00 95.88 211 ARG A C 1
ATOM 1655 O O . ARG A 1 211 ? 2.271 7.263 21.499 1.00 95.88 211 ARG A O 1
ATOM 1662 N N . ARG A 1 212 ? 4.025 7.474 20.100 1.00 96.50 212 ARG A N 1
ATOM 1663 C CA . ARG A 1 212 ? 3.870 6.191 19.402 1.00 96.50 212 ARG A CA 1
ATOM 1664 C C . ARG A 1 212 ? 3.910 5.004 20.366 1.00 96.50 212 ARG A C 1
ATOM 1666 O O . ARG A 1 212 ? 3.104 4.092 20.236 1.00 96.50 212 ARG A O 1
ATOM 1673 N N . ASP A 1 213 ? 4.819 5.013 21.335 1.00 96.12 213 ASP A N 1
ATOM 1674 C CA . ASP A 1 213 ? 4.969 3.911 22.286 1.00 96.12 213 ASP A CA 1
ATOM 1675 C C . ASP A 1 213 ? 3.727 3.781 23.194 1.00 96.12 213 ASP A C 1
ATOM 1677 O O . ASP A 1 213 ? 3.271 2.669 23.451 1.00 96.12 213 ASP A O 1
ATOM 1681 N N . VAL A 1 214 ? 3.105 4.901 23.593 1.00 97.12 214 VAL A N 1
ATOM 1682 C CA . VAL A 1 214 ? 1.827 4.888 24.335 1.00 97.12 214 VAL A CA 1
ATOM 1683 C C . VAL A 1 214 ? 0.675 4.374 23.463 1.00 97.12 214 VAL A C 1
ATOM 1685 O O . VAL A 1 214 ? -0.155 3.590 23.927 1.00 97.12 214 VAL A O 1
ATOM 1688 N N . GLN A 1 215 ? 0.631 4.759 22.184 1.00 97.81 215 GLN A N 1
ATOM 1689 C CA . GLN A 1 215 ? -0.362 4.238 21.236 1.00 97.81 215 GLN A CA 1
ATOM 1690 C C . GLN A 1 215 ? -0.211 2.722 21.047 1.00 97.81 215 GLN A C 1
ATOM 1692 O O . GLN A 1 215 ? -1.199 1.998 21.114 1.00 97.81 215 GLN A O 1
ATOM 1697 N N . LEU A 1 216 ? 1.019 2.223 20.882 1.00 97.38 216 LEU A N 1
ATOM 1698 C CA . LEU A 1 216 ? 1.306 0.788 20.777 1.00 97.38 216 LEU A CA 1
ATOM 1699 C C . LEU A 1 216 ? 0.902 0.020 22.039 1.00 97.38 216 LEU A C 1
ATOM 1701 O O . LEU A 1 216 ? 0.340 -1.071 21.936 1.00 97.38 216 LEU A O 1
ATOM 1705 N N . GLN A 1 217 ? 1.133 0.597 23.220 1.00 97.12 217 GLN A N 1
ATOM 1706 C CA . GLN A 1 217 ? 0.667 0.017 24.478 1.00 97.12 217 GLN A CA 1
ATOM 1707 C C . GLN A 1 217 ? -0.867 -0.058 24.532 1.00 97.12 217 GLN A C 1
ATOM 1709 O O . GLN A 1 217 ? -1.415 -1.068 24.974 1.00 97.12 217 GLN A O 1
ATOM 1714 N N . SER A 1 218 ? -1.561 0.970 24.043 1.00 98.00 218 SER A N 1
ATOM 1715 C CA . SER A 1 218 ? -3.030 1.005 23.989 1.00 98.00 218 SER A CA 1
ATOM 1716 C C . SER A 1 218 ? -3.571 -0.055 23.021 1.00 98.00 218 SER A C 1
ATOM 1718 O O . SER A 1 218 ? -4.457 -0.829 23.373 1.00 98.00 218 SER A O 1
ATOM 1720 N N . ILE A 1 219 ? -2.965 -0.173 21.833 1.00 97.69 219 ILE A N 1
ATOM 1721 C CA . ILE A 1 219 ? -3.250 -1.228 20.844 1.00 97.69 219 ILE A CA 1
ATOM 1722 C C . ILE A 1 219 ? -3.128 -2.619 21.478 1.00 97.69 219 ILE A C 1
ATOM 1724 O O . ILE A 1 219 ? -4.015 -3.455 21.308 1.00 97.69 219 ILE A O 1
ATOM 1728 N N . GLN A 1 220 ? -2.053 -2.863 22.235 1.00 96.75 220 GLN A N 1
ATOM 1729 C CA . GLN A 1 220 ? -1.843 -4.137 22.925 1.00 96.75 220 GLN A CA 1
ATOM 1730 C C . GLN A 1 220 ? -2.875 -4.370 24.036 1.00 96.75 220 GLN A C 1
ATOM 1732 O O . GLN A 1 220 ? -3.409 -5.469 24.149 1.00 96.75 220 GLN A O 1
ATOM 1737 N N . THR A 1 221 ? -3.164 -3.342 24.836 1.00 96.75 221 THR A N 1
ATOM 1738 C CA . THR A 1 221 ? -4.101 -3.410 25.970 1.00 96.75 221 THR A CA 1
ATOM 1739 C C . THR A 1 221 ? -5.509 -3.784 25.519 1.00 96.75 221 THR A C 1
ATOM 1741 O O . THR A 1 221 ? -6.149 -4.627 26.144 1.00 96.75 221 THR A O 1
ATOM 1744 N N . HIS A 1 222 ? -5.965 -3.201 24.409 1.00 97.00 222 HIS A N 1
ATOM 1745 C CA . HIS A 1 222 ? -7.310 -3.418 23.871 1.00 97.00 222 HIS A CA 1
ATOM 1746 C C . HIS A 1 222 ? -7.384 -4.535 22.822 1.00 97.00 222 HIS A C 1
ATOM 1748 O O . HIS A 1 222 ? -8.439 -4.740 22.231 1.00 97.00 222 HIS A O 1
ATOM 1754 N N . GLY A 1 223 ? -6.290 -5.269 22.585 1.00 94.75 223 GLY A N 1
ATOM 1755 C CA . GLY A 1 223 ? -6.291 -6.452 21.719 1.00 94.75 223 GLY A CA 1
ATOM 1756 C C . GLY A 1 223 ? -6.596 -6.165 20.246 1.00 94.75 223 GLY A C 1
ATOM 1757 O O . GLY A 1 223 ? -7.258 -6.971 19.595 1.00 94.75 223 GLY A O 1
ATOM 1758 N N . VAL A 1 224 ? -6.130 -5.030 19.713 1.00 96.81 224 VAL A N 1
ATOM 1759 C CA . VAL A 1 224 ? -6.371 -4.657 18.310 1.00 96.81 224 VAL A CA 1
ATOM 1760 C C . VAL A 1 224 ? -5.791 -5.723 17.357 1.00 96.81 224 VAL A C 1
ATOM 1762 O O . VAL A 1 224 ? -4.601 -6.036 17.467 1.00 96.81 224 VAL A O 1
ATOM 1765 N N . PRO A 1 225 ? -6.573 -6.262 16.396 1.00 95.50 225 PRO A N 1
ATOM 1766 C CA . PRO A 1 225 ? -6.129 -7.379 15.553 1.00 95.50 225 PRO A CA 1
ATOM 1767 C C . PRO A 1 225 ? -4.945 -7.062 14.630 1.00 95.50 225 PRO A C 1
ATOM 1769 O O . PRO A 1 225 ? -4.078 -7.913 14.409 1.00 95.50 225 PRO A O 1
ATOM 1772 N N . PHE A 1 226 ? -4.918 -5.849 14.074 1.00 97.94 226 PHE A N 1
ATOM 1773 C CA . PHE A 1 226 ? -3.924 -5.424 13.092 1.00 97.94 226 PHE A CA 1
ATOM 1774 C C . PHE A 1 226 ? -3.360 -4.047 13.424 1.00 97.94 226 PHE A C 1
ATOM 1776 O O . PHE A 1 226 ? -4.104 -3.115 13.734 1.00 97.94 226 PHE A O 1
ATOM 1783 N N . THR A 1 227 ? -2.050 -3.897 13.252 1.00 98.38 227 THR A N 1
ATOM 1784 C CA . THR A 1 227 ? -1.359 -2.617 13.420 1.00 98.38 227 THR A CA 1
ATOM 1785 C C . THR A 1 227 ? -0.759 -2.168 12.102 1.00 98.38 227 THR A C 1
ATOM 1787 O O . THR A 1 227 ? 0.086 -2.850 11.521 1.00 98.38 227 THR A O 1
ATOM 1790 N N . LEU A 1 228 ? -1.183 -0.996 11.640 1.00 98.31 228 LEU A N 1
ATOM 1791 C CA . LEU A 1 228 ? -0.607 -0.309 10.496 1.00 98.31 228 LEU A CA 1
ATOM 1792 C C . LEU A 1 228 ? 0.524 0.605 10.965 1.00 98.31 228 LEU A C 1
ATOM 1794 O O . LEU A 1 228 ? 0.340 1.436 11.853 1.00 98.31 228 LEU A O 1
ATOM 1798 N N . ILE A 1 229 ? 1.684 0.494 10.326 1.00 97.88 229 ILE A N 1
ATOM 1799 C CA . ILE A 1 229 ? 2.835 1.361 10.571 1.00 97.88 229 ILE A CA 1
ATOM 1800 C C . ILE A 1 229 ? 3.139 2.134 9.290 1.00 97.88 229 ILE A C 1
ATOM 1802 O O . ILE A 1 229 ? 3.650 1.577 8.313 1.00 97.88 229 ILE A O 1
ATOM 1806 N N . ALA A 1 230 ? 2.860 3.436 9.321 1.00 95.25 230 ALA A N 1
ATOM 1807 C CA . ALA A 1 230 ? 3.244 4.380 8.278 1.00 95.25 230 ALA A CA 1
ATOM 1808 C C . ALA A 1 230 ? 4.503 5.154 8.693 1.00 95.25 230 ALA A C 1
ATOM 1810 O O . ALA A 1 230 ? 4.710 5.419 9.876 1.00 95.25 230 ALA A O 1
ATOM 1811 N N . ALA A 1 231 ? 5.360 5.519 7.733 1.00 92.38 231 ALA A N 1
ATOM 1812 C CA . ALA A 1 231 ? 6.608 6.260 7.977 1.00 92.38 231 ALA A CA 1
ATOM 1813 C C . ALA A 1 231 ? 7.486 5.671 9.112 1.00 92.38 231 ALA A C 1
ATOM 1815 O O . ALA A 1 231 ? 8.064 6.402 9.918 1.00 92.38 231 ALA A O 1
ATOM 1816 N N . GLY A 1 232 ? 7.543 4.339 9.213 1.00 91.75 232 GLY A N 1
ATOM 1817 C CA . GLY A 1 232 ? 8.317 3.612 10.221 1.00 91.75 232 GLY A CA 1
ATOM 1818 C C . GLY A 1 232 ? 9.481 2.821 9.638 1.00 91.75 232 GLY A C 1
ATOM 1819 O O . GLY A 1 232 ? 9.675 2.763 8.428 1.00 91.75 232 GLY A O 1
ATOM 1820 N N . SER A 1 233 ? 10.249 2.181 10.519 1.00 95.56 233 SER A N 1
ATOM 1821 C CA . SER A 1 233 ? 11.300 1.235 10.134 1.00 95.56 233 SER A CA 1
ATOM 1822 C C . SER A 1 233 ? 10.812 -0.211 10.225 1.00 95.56 233 SER A C 1
ATOM 1824 O O . SER A 1 233 ? 9.927 -0.541 11.018 1.00 95.56 233 SER A O 1
ATOM 1826 N N . THR A 1 234 ? 11.441 -1.106 9.469 1.00 96.44 234 THR A N 1
ATOM 1827 C CA . THR A 1 234 ? 11.223 -2.556 9.586 1.00 96.44 234 THR A CA 1
ATOM 1828 C C . THR A 1 234 ? 11.595 -3.083 10.973 1.00 96.44 234 THR A C 1
ATOM 1830 O O . THR A 1 234 ? 10.947 -3.995 11.475 1.00 96.44 234 THR A O 1
ATOM 1833 N N . ASN A 1 235 ? 12.563 -2.463 11.658 1.00 96.06 235 ASN A N 1
ATOM 1834 C CA . ASN A 1 235 ? 12.887 -2.773 13.054 1.00 96.06 235 ASN A CA 1
ATOM 1835 C C . ASN A 1 235 ? 11.709 -2.513 14.001 1.00 96.06 235 ASN A C 1
ATOM 1837 O O . ASN A 1 235 ? 11.431 -3.339 14.870 1.00 96.06 235 ASN A O 1
ATOM 1841 N N . LEU A 1 236 ? 10.996 -1.397 13.820 1.00 96.62 236 LEU A N 1
ATOM 1842 C CA . LEU A 1 236 ? 9.778 -1.119 14.579 1.00 96.62 236 LEU A CA 1
ATOM 1843 C C . LEU A 1 236 ? 8.700 -2.165 14.272 1.00 96.62 236 LEU A C 1
ATOM 1845 O O . LEU A 1 236 ? 8.106 -2.712 15.195 1.00 96.62 236 LEU A O 1
ATOM 1849 N N . ALA A 1 237 ? 8.487 -2.490 12.995 1.00 97.56 237 ALA A N 1
ATOM 1850 C CA . ALA A 1 237 ? 7.525 -3.518 12.606 1.00 97.56 237 ALA A CA 1
ATOM 1851 C C . ALA A 1 237 ? 7.840 -4.879 13.244 1.00 97.56 237 ALA A C 1
ATOM 1853 O O . ALA A 1 237 ? 6.953 -5.499 13.820 1.00 97.56 237 ALA A O 1
ATOM 1854 N N . LYS A 1 238 ? 9.109 -5.307 13.253 1.00 96.75 238 LYS A N 1
ATOM 1855 C CA . LYS A 1 238 ? 9.537 -6.523 13.962 1.00 96.75 238 LYS A CA 1
ATOM 1856 C C . LYS A 1 238 ? 9.250 -6.464 15.449 1.00 96.75 238 LYS A C 1
ATOM 1858 O O . LYS A 1 238 ? 8.803 -7.456 16.007 1.00 96.75 238 LYS A O 1
ATOM 1863 N N . HIS A 1 239 ? 9.521 -5.330 16.090 1.00 94.69 239 HIS A N 1
ATOM 1864 C CA . HIS A 1 239 ? 9.225 -5.166 17.507 1.00 94.69 239 HIS A CA 1
ATOM 1865 C C . HIS A 1 239 ? 7.728 -5.346 17.788 1.00 94.69 239 HIS A C 1
ATOM 1867 O O . HIS A 1 239 ? 7.371 -6.043 18.729 1.00 94.69 239 HIS A O 1
ATOM 1873 N N . VAL A 1 240 ? 6.856 -4.799 16.939 1.00 95.56 240 VAL A N 1
ATOM 1874 C CA . VAL A 1 240 ? 5.403 -5.001 17.050 1.00 95.56 240 VAL A CA 1
ATOM 1875 C C . VAL A 1 240 ? 5.017 -6.467 16.801 1.00 95.56 240 VAL A C 1
ATOM 1877 O O . VAL A 1 240 ? 4.222 -7.023 17.557 1.00 95.56 240 VAL A O 1
ATOM 1880 N N . LEU A 1 241 ? 5.640 -7.135 15.822 1.00 95.62 241 LEU A N 1
ATOM 1881 C CA . LEU A 1 241 ? 5.443 -8.570 15.575 1.00 95.62 241 LEU A CA 1
ATOM 1882 C C . LEU A 1 241 ? 5.831 -9.431 16.791 1.00 95.62 241 LEU A C 1
ATOM 1884 O O . LEU A 1 241 ? 5.127 -10.389 17.107 1.00 95.62 241 LEU A O 1
ATOM 1888 N N . THR A 1 242 ? 6.906 -9.098 17.522 1.00 93.75 242 THR A N 1
ATOM 1889 C CA . THR A 1 242 ? 7.288 -9.864 18.727 1.00 93.75 242 THR A CA 1
ATOM 1890 C C . THR A 1 242 ? 6.303 -9.710 19.886 1.00 93.75 242 THR A C 1
ATOM 1892 O O . THR A 1 242 ? 6.328 -10.529 20.801 1.00 93.75 242 THR A O 1
ATOM 1895 N N . GLN A 1 243 ? 5.411 -8.715 19.838 1.00 89.38 243 GLN A N 1
ATOM 1896 C CA . GLN A 1 243 ? 4.297 -8.566 20.781 1.00 89.38 243 GLN A CA 1
ATOM 1897 C C . GLN A 1 243 ? 3.064 -9.401 20.391 1.00 89.38 243 GLN A C 1
ATOM 1899 O O . GLN A 1 243 ? 2.022 -9.283 21.031 1.00 89.38 243 GLN A O 1
ATOM 1904 N N . GLY A 1 244 ? 3.161 -10.237 19.349 1.00 88.50 244 GLY A N 1
ATOM 1905 C CA . GLY A 1 244 ? 2.084 -11.121 18.895 1.00 88.50 244 GLY A CA 1
ATOM 1906 C C . GLY A 1 244 ? 1.036 -10.448 18.006 1.00 88.50 244 GLY A C 1
ATOM 1907 O O . GLY A 1 244 ? 0.031 -11.073 17.680 1.00 88.50 244 GLY A O 1
ATOM 1908 N N . GLN A 1 245 ? 1.257 -9.195 17.604 1.00 91.75 245 GLN A N 1
ATOM 1909 C CA . GLN A 1 245 ? 0.372 -8.476 16.688 1.00 91.75 245 GLN A CA 1
ATOM 1910 C C . GLN A 1 245 ? 0.698 -8.803 15.229 1.00 91.75 245 GLN A C 1
ATOM 1912 O O . GLN A 1 245 ? 1.827 -9.161 14.892 1.00 91.75 245 GLN A O 1
ATOM 1917 N N . ARG A 1 246 ? -0.281 -8.614 14.343 1.00 96.62 246 ARG A N 1
ATOM 1918 C CA . ARG A 1 246 ? -0.095 -8.700 12.888 1.00 96.62 246 ARG A CA 1
ATOM 1919 C C . ARG A 1 246 ? 0.094 -7.301 12.315 1.00 96.62 246 ARG A C 1
ATOM 1921 O O . ARG A 1 246 ? -0.617 -6.375 12.701 1.00 96.62 246 ARG A O 1
ATOM 1928 N N . VAL A 1 247 ? 1.049 -7.141 11.400 1.00 98.12 247 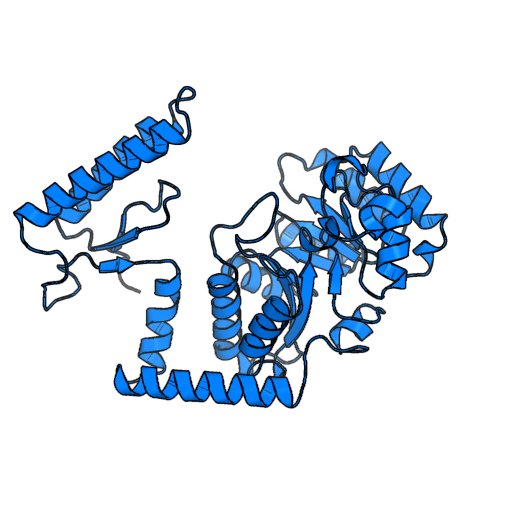VAL A N 1
ATOM 1929 C CA . VAL A 1 247 ? 1.505 -5.814 10.956 1.00 98.12 247 VAL A CA 1
ATOM 1930 C C . VAL A 1 247 ? 1.248 -5.583 9.473 1.00 98.12 247 VAL A C 1
ATOM 1932 O O . VAL A 1 247 ? 1.672 -6.376 8.631 1.00 98.12 247 VAL A O 1
ATOM 1935 N N . PHE A 1 248 ? 0.625 -4.442 9.181 1.00 98.62 248 PHE A N 1
ATOM 1936 C CA . PHE A 1 248 ? 0.620 -3.796 7.874 1.00 98.62 248 PHE A CA 1
ATOM 1937 C C . PHE A 1 248 ? 1.711 -2.728 7.842 1.00 98.62 248 PHE A C 1
ATOM 1939 O O . PHE A 1 248 ? 1.782 -1.872 8.725 1.00 98.62 248 PHE A O 1
ATOM 1946 N N . PHE A 1 249 ? 2.575 -2.761 6.833 1.00 98.50 249 PHE A N 1
ATOM 1947 C CA . PHE A 1 249 ? 3.726 -1.864 6.753 1.00 98.50 249 PHE A CA 1
ATOM 1948 C C . PHE A 1 249 ? 3.743 -1.105 5.430 1.00 98.50 249 PHE A C 1
ATOM 1950 O O . PHE A 1 249 ? 3.706 -1.718 4.362 1.00 98.50 249 PHE A O 1
ATOM 1957 N N . HIS A 1 250 ? 3.806 0.230 5.491 1.00 97.19 250 HIS A N 1
ATOM 1958 C CA . HIS A 1 250 ? 3.982 1.052 4.291 1.00 97.19 250 HIS A CA 1
ATOM 1959 C C . HIS A 1 250 ? 5.392 0.864 3.724 1.00 97.19 250 HIS A C 1
ATOM 1961 O O . HIS A 1 250 ? 6.397 1.039 4.410 1.00 97.19 250 HIS A O 1
ATOM 1967 N N . THR A 1 251 ? 5.454 0.553 2.435 1.00 96.19 251 THR A N 1
ATOM 1968 C CA . THR A 1 251 ? 6.677 0.287 1.674 1.00 96.19 251 THR A CA 1
ATOM 1969 C C . THR A 1 251 ? 6.721 1.185 0.427 1.00 96.19 251 THR A C 1
ATOM 1971 O O . THR A 1 251 ? 6.535 0.711 -0.691 1.00 96.19 251 THR A O 1
ATOM 1974 N N . PRO A 1 252 ? 6.958 2.505 0.576 1.00 92.19 252 PRO A N 1
ATOM 1975 C CA . PRO A 1 252 ? 6.884 3.477 -0.528 1.00 92.19 252 PRO A CA 1
ATOM 1976 C C . PRO A 1 252 ? 8.076 3.409 -1.508 1.00 92.19 252 PRO A C 1
ATOM 1978 O O . PRO A 1 252 ? 8.261 4.291 -2.344 1.00 92.19 252 PRO A O 1
ATOM 1981 N N . ALA A 1 253 ? 8.927 2.387 -1.390 1.00 91.94 253 ALA A N 1
ATOM 1982 C CA . ALA A 1 253 ? 10.089 2.157 -2.239 1.00 91.94 253 ALA A CA 1
ATOM 1983 C C . ALA A 1 253 ? 10.447 0.665 -2.272 1.00 91.94 253 ALA A C 1
ATOM 1985 O O . ALA A 1 253 ? 10.253 -0.048 -1.283 1.00 91.94 253 ALA A O 1
ATOM 1986 N N . LEU A 1 254 ? 11.053 0.211 -3.378 1.00 94.56 254 LEU A N 1
ATOM 1987 C CA . LEU A 1 254 ? 11.474 -1.186 -3.541 1.00 94.56 254 LEU A CA 1
ATOM 1988 C C . LEU A 1 254 ? 12.443 -1.640 -2.438 1.00 94.56 254 LEU A C 1
ATOM 1990 O O . LEU A 1 254 ? 12.302 -2.745 -1.926 1.00 94.56 254 LEU A O 1
ATOM 1994 N N . SER A 1 255 ? 13.399 -0.800 -2.038 1.00 94.88 255 SER A N 1
ATOM 1995 C CA . SER A 1 255 ? 14.361 -1.144 -0.981 1.00 94.88 255 SER A CA 1
ATOM 1996 C C . SER A 1 255 ? 13.677 -1.439 0.358 1.00 94.88 255 SER A C 1
ATOM 1998 O O . SER A 1 255 ? 14.055 -2.380 1.050 1.00 94.88 255 SER A O 1
ATOM 2000 N N . ILE A 1 256 ? 12.634 -0.676 0.697 1.00 95.62 256 ILE A N 1
ATOM 2001 C CA . ILE A 1 256 ? 11.845 -0.868 1.919 1.00 95.62 256 ILE A CA 1
ATOM 2002 C C . ILE A 1 256 ? 10.987 -2.134 1.799 1.00 95.62 256 ILE A C 1
ATOM 2004 O O . ILE A 1 256 ? 10.895 -2.897 2.755 1.00 95.62 256 ILE A O 1
ATOM 2008 N N . PHE A 1 257 ? 10.403 -2.398 0.625 1.00 97.94 257 PHE A N 1
ATOM 2009 C CA . PHE A 1 257 ? 9.666 -3.637 0.356 1.00 97.94 257 PHE A CA 1
ATOM 2010 C C . PHE A 1 257 ? 10.554 -4.883 0.512 1.00 97.94 257 PHE A C 1
ATOM 2012 O O . PHE A 1 257 ? 10.178 -5.836 1.193 1.00 97.94 257 PHE A O 1
ATOM 2019 N N . GLN A 1 258 ? 11.761 -4.855 -0.059 1.00 97.69 258 GLN A N 1
ATOM 2020 C CA . GLN A 1 258 ? 12.754 -5.927 0.065 1.00 97.69 258 GLN A CA 1
ATOM 2021 C C . GLN A 1 258 ? 13.160 -6.159 1.522 1.00 97.69 258 GLN A C 1
ATOM 2023 O O . GLN A 1 258 ? 13.178 -7.297 1.990 1.00 97.69 258 GLN A O 1
ATOM 2028 N N . ASP A 1 259 ? 13.456 -5.084 2.254 1.00 97.62 259 ASP A N 1
ATOM 2029 C CA . ASP A 1 259 ? 13.800 -5.176 3.670 1.00 97.62 259 ASP A CA 1
ATOM 2030 C C . ASP A 1 259 ? 12.628 -5.722 4.503 1.00 97.62 259 ASP A C 1
ATOM 2032 O O . ASP A 1 259 ? 12.817 -6.571 5.373 1.00 97.62 259 ASP A O 1
ATOM 2036 N N . ALA A 1 260 ? 11.392 -5.323 4.197 1.00 98.00 260 ALA A N 1
ATOM 2037 C CA . ALA A 1 260 ? 10.201 -5.836 4.865 1.00 98.00 260 ALA A CA 1
ATOM 2038 C C . ALA A 1 260 ? 9.990 -7.343 4.621 1.00 98.00 260 ALA A C 1
ATOM 2040 O O . ALA A 1 260 ? 9.708 -8.079 5.570 1.00 98.00 260 ALA A O 1
ATOM 2041 N N . MET A 1 261 ? 10.206 -7.821 3.388 1.00 97.12 261 MET A N 1
ATOM 2042 C CA . MET A 1 261 ? 10.179 -9.253 3.065 1.00 97.12 261 MET A CA 1
ATOM 2043 C C . MET A 1 261 ? 11.255 -10.038 3.822 1.00 97.12 261 MET A C 1
ATOM 2045 O O . MET A 1 261 ? 10.959 -11.083 4.403 1.00 97.12 261 MET A O 1
ATOM 2049 N N . ASN A 1 262 ? 12.486 -9.520 3.866 1.00 95.69 262 ASN A N 1
ATOM 2050 C CA . ASN A 1 262 ? 13.597 -10.145 4.593 1.00 95.69 262 ASN A CA 1
ATOM 2051 C C . ASN A 1 262 ? 13.337 -10.227 6.103 1.00 95.69 262 ASN A C 1
ATOM 2053 O O . ASN A 1 262 ? 13.865 -11.104 6.782 1.00 95.69 262 ASN A O 1
ATOM 2057 N N . ASN A 1 263 ? 12.518 -9.317 6.630 1.00 95.69 263 ASN A N 1
ATOM 2058 C CA . ASN A 1 263 ? 12.103 -9.296 8.027 1.00 95.69 263 ASN A CA 1
ATOM 2059 C C . ASN A 1 263 ? 10.751 -9.987 8.275 1.00 95.69 263 ASN A C 1
ATOM 2061 O O . ASN A 1 263 ? 10.221 -9.877 9.380 1.00 95.69 263 ASN A O 1
ATOM 2065 N N . HIS A 1 264 ? 10.226 -10.721 7.287 1.00 94.88 264 HIS A N 1
ATOM 2066 C CA . HIS A 1 264 ? 8.999 -11.518 7.375 1.00 94.88 264 HIS A CA 1
ATOM 2067 C C . HIS A 1 264 ? 7.758 -10.722 7.811 1.00 94.88 264 HIS A C 1
ATOM 2069 O O . HIS A 1 264 ? 6.890 -11.241 8.512 1.00 94.88 264 HIS A O 1
ATOM 2075 N N . ILE A 1 265 ? 7.665 -9.458 7.395 1.00 97.38 265 ILE A N 1
ATOM 2076 C CA . ILE A 1 265 ? 6.465 -8.648 7.615 1.00 97.38 265 ILE A CA 1
ATOM 2077 C C . ILE A 1 265 ? 5.346 -9.162 6.698 1.00 97.38 265 ILE A C 1
ATOM 2079 O O . ILE A 1 265 ? 5.552 -9.340 5.499 1.00 97.38 265 ILE A O 1
ATOM 2083 N N . GLU A 1 266 ? 4.167 -9.420 7.272 1.00 95.88 266 GLU A N 1
ATOM 2084 C CA . GLU A 1 266 ? 3.103 -10.181 6.605 1.00 95.88 266 GLU A CA 1
ATOM 2085 C C . GLU A 1 266 ? 2.370 -9.396 5.507 1.00 95.88 266 GLU A C 1
ATOM 2087 O O . GLU A 1 266 ? 2.095 -9.962 4.447 1.00 95.88 266 GLU A O 1
ATOM 2092 N N . PHE A 1 267 ? 2.032 -8.126 5.755 1.00 98.56 267 PHE A N 1
ATOM 2093 C CA . PHE A 1 267 ? 1.224 -7.302 4.853 1.00 98.56 267 PHE A CA 1
ATOM 2094 C C . PHE A 1 267 ? 1.994 -6.057 4.416 1.00 98.56 267 PHE A C 1
ATOM 2096 O O . PHE A 1 267 ? 2.339 -5.203 5.236 1.00 98.56 267 PHE A O 1
ATOM 2103 N N . LEU A 1 268 ? 2.254 -5.948 3.114 1.00 98.75 268 LEU A N 1
ATOM 2104 C CA . LEU A 1 268 ? 3.081 -4.886 2.542 1.00 98.75 268 LEU A CA 1
ATOM 2105 C C . LEU A 1 268 ? 2.206 -3.928 1.737 1.00 98.75 268 LEU A C 1
ATOM 2107 O O . LEU A 1 268 ? 1.562 -4.337 0.770 1.00 98.75 268 LEU A O 1
ATOM 2111 N N . ILE A 1 269 ? 2.170 -2.658 2.139 1.00 98.56 269 ILE A N 1
ATOM 2112 C CA . ILE A 1 269 ? 1.405 -1.618 1.450 1.00 98.56 269 ILE A CA 1
ATOM 2113 C C . ILE A 1 269 ? 2.324 -0.874 0.485 1.00 98.56 269 ILE A C 1
ATOM 2115 O O . ILE A 1 269 ? 3.326 -0.287 0.894 1.00 98.56 269 ILE A O 1
ATOM 2119 N N . LEU A 1 270 ? 1.972 -0.880 -0.796 1.00 98.25 270 LEU A N 1
ATOM 2120 C CA . LEU A 1 270 ? 2.638 -0.108 -1.839 1.00 98.25 270 LEU A CA 1
ATOM 2121 C C . LEU A 1 270 ? 1.848 1.170 -2.099 1.00 98.25 270 LEU A C 1
ATOM 2123 O O . LEU A 1 270 ? 0.903 1.174 -2.890 1.00 98.25 270 LEU A O 1
ATOM 2127 N N . GLU A 1 271 ? 2.238 2.239 -1.415 1.00 96.00 271 GLU A N 1
ATOM 2128 C CA . GLU A 1 271 ? 1.593 3.547 -1.501 1.00 96.00 271 GLU A CA 1
ATOM 2129 C C . GLU A 1 271 ? 2.331 4.463 -2.480 1.00 96.00 271 GLU A C 1
ATOM 2131 O O . GLU A 1 271 ? 3.454 4.895 -2.214 1.00 96.00 271 GLU A O 1
ATOM 2136 N N . GLY A 1 272 ? 1.705 4.718 -3.631 1.00 93.44 272 GLY A N 1
ATOM 2137 C CA . GLY A 1 272 ? 2.203 5.663 -4.626 1.00 93.44 272 GLY A CA 1
ATOM 2138 C C . GLY A 1 272 ? 1.790 7.106 -4.342 1.00 93.44 272 GLY A C 1
ATOM 2139 O O . GLY A 1 272 ? 0.895 7.370 -3.541 1.00 93.44 272 GLY A O 1
ATOM 2140 N N . SER A 1 273 ? 2.425 8.048 -5.037 1.00 92.25 273 SER A N 1
ATOM 2141 C CA . SER A 1 273 ? 2.267 9.494 -4.829 1.00 92.25 273 SER A CA 1
ATOM 2142 C C . SER A 1 273 ? 0.872 10.054 -5.142 1.00 92.25 273 SER A C 1
ATOM 2144 O O . SER A 1 273 ? 0.590 11.205 -4.834 1.00 92.25 273 SER A O 1
ATOM 2146 N N . GLU A 1 274 ? -0.006 9.273 -5.773 1.00 94.12 274 GLU A N 1
ATOM 2147 C CA . GLU A 1 274 ? -1.418 9.600 -5.995 1.00 94.12 274 GLU A CA 1
ATOM 2148 C C . GLU A 1 274 ? -2.285 9.375 -4.739 1.00 94.12 274 GLU A C 1
ATOM 2150 O O . GLU A 1 274 ? -3.512 9.496 -4.805 1.00 94.12 274 GLU A O 1
ATOM 2155 N N . CYS A 1 275 ? -1.696 8.986 -3.603 1.00 90.50 275 CYS A N 1
ATOM 2156 C CA . CYS A 1 275 ? -2.390 8.968 -2.319 1.00 90.50 275 CYS A CA 1
ATOM 2157 C C . CYS A 1 275 ? -2.671 10.395 -1.808 1.00 90.50 275 CYS A C 1
ATOM 2159 O O . CYS A 1 275 ? -2.063 11.376 -2.233 1.00 90.50 275 CYS A O 1
ATOM 2161 N N . GLY A 1 276 ? -3.638 10.521 -0.898 1.00 84.19 276 GLY A N 1
ATOM 2162 C CA . GLY A 1 276 ? -3.853 11.764 -0.156 1.00 84.19 276 GLY A CA 1
ATOM 2163 C C . GLY A 1 276 ? -2.930 11.853 1.062 1.00 84.19 276 GLY A C 1
ATOM 2164 O O . GLY A 1 276 ? -2.498 10.833 1.592 1.00 84.19 276 GLY A O 1
ATOM 2165 N N . GLY A 1 277 ? -2.686 13.065 1.562 1.00 83.56 277 GLY A N 1
ATOM 2166 C CA . GLY A 1 277 ? -1.872 13.278 2.762 1.00 83.56 277 GLY A CA 1
ATOM 2167 C C . GLY A 1 277 ? -0.371 13.295 2.467 1.00 83.56 277 GLY A C 1
ATOM 2168 O O . GLY A 1 277 ? 0.072 14.031 1.590 1.00 83.56 277 GLY A O 1
ATOM 2169 N N . HIS A 1 278 ? 0.414 12.536 3.237 1.00 80.19 278 HIS A N 1
ATOM 2170 C CA . HIS A 1 278 ? 1.862 12.440 3.030 1.00 80.19 278 HIS A CA 1
ATOM 2171 C C . HIS A 1 278 ? 2.152 11.486 1.873 1.00 80.19 278 HIS A C 1
ATOM 2173 O O . HIS A 1 278 ? 1.809 10.310 1.950 1.00 80.19 278 HIS A O 1
ATOM 2179 N N . ILE A 1 279 ? 2.804 11.993 0.830 1.00 80.75 279 ILE A N 1
ATOM 2180 C CA . ILE A 1 279 ? 3.060 11.247 -0.403 1.00 80.75 279 ILE A CA 1
ATOM 2181 C C . ILE A 1 279 ? 4.515 10.773 -0.488 1.00 80.75 279 ILE A C 1
ATOM 2183 O O . ILE A 1 279 ? 5.436 11.444 -0.020 1.00 80.75 279 ILE A O 1
ATOM 2187 N N . GLY A 1 280 ? 4.723 9.604 -1.097 1.00 78.75 280 GLY A N 1
ATOM 2188 C CA . GLY A 1 280 ? 6.048 9.145 -1.518 1.00 78.75 280 GLY A CA 1
ATOM 2189 C C . GLY A 1 280 ? 6.505 9.814 -2.821 1.00 78.75 280 GLY A C 1
ATOM 2190 O O . GLY A 1 280 ? 5.730 10.485 -3.495 1.00 78.75 280 GLY A O 1
ATOM 2191 N N . MET A 1 281 ? 7.765 9.591 -3.210 1.00 82.19 281 MET A N 1
ATOM 2192 C CA . MET A 1 281 ? 8.330 10.168 -4.444 1.00 82.19 281 MET A CA 1
ATOM 2193 C C . MET A 1 281 ? 7.896 9.439 -5.724 1.00 82.19 281 MET A C 1
ATOM 2195 O O . MET A 1 281 ? 7.942 10.006 -6.813 1.00 82.19 281 MET A O 1
ATOM 2199 N N . LEU A 1 282 ? 7.548 8.154 -5.627 1.00 87.81 282 LEU A N 1
ATOM 2200 C CA . LEU A 1 282 ? 7.204 7.337 -6.789 1.00 87.81 282 LEU A CA 1
ATOM 2201 C C . LEU A 1 282 ? 5.698 7.369 -7.027 1.00 87.81 282 LEU A C 1
ATOM 2203 O O . LEU A 1 282 ? 4.920 7.164 -6.097 1.00 87.81 282 LEU A O 1
ATOM 2207 N N . SER A 1 283 ? 5.296 7.543 -8.285 1.00 91.69 283 SER A N 1
ATOM 2208 C CA . SER A 1 283 ? 3.912 7.289 -8.673 1.00 91.69 283 SER A CA 1
ATOM 2209 C C . SER A 1 283 ? 3.577 5.812 -8.498 1.00 91.69 283 SER A C 1
ATOM 2211 O O . SER A 1 283 ? 4.453 4.941 -8.542 1.00 91.69 283 SER A O 1
ATOM 2213 N N . SER A 1 284 ? 2.293 5.537 -8.324 1.00 95.19 284 SER A N 1
ATOM 2214 C CA . SER A 1 284 ? 1.730 4.213 -8.087 1.00 95.19 284 SER A CA 1
ATOM 2215 C C . SER A 1 284 ? 2.218 3.219 -9.128 1.00 95.19 284 SER A C 1
ATOM 2217 O O . SER A 1 284 ? 2.820 2.212 -8.781 1.00 95.19 284 SER A O 1
ATOM 2219 N N . TRP A 1 285 ? 2.091 3.545 -10.415 1.00 93.75 285 TRP A N 1
ATOM 2220 C CA . TRP A 1 285 ? 2.524 2.662 -11.500 1.00 93.75 285 TRP A CA 1
ATOM 2221 C C . TRP A 1 285 ? 4.011 2.321 -11.447 1.00 93.75 285 TRP A C 1
ATOM 2223 O O . TRP A 1 285 ? 4.379 1.167 -11.653 1.00 93.75 285 TRP A O 1
ATOM 2233 N N . ILE A 1 286 ? 4.861 3.303 -11.143 1.00 94.25 286 ILE A N 1
ATOM 2234 C CA . ILE A 1 286 ? 6.305 3.082 -11.072 1.00 94.25 286 ILE A CA 1
ATOM 2235 C C . ILE A 1 286 ? 6.648 2.216 -9.859 1.00 94.25 286 ILE A C 1
ATOM 2237 O O . ILE A 1 286 ? 7.407 1.260 -9.990 1.00 94.25 286 ILE A O 1
ATOM 2241 N N . LEU A 1 287 ? 6.082 2.516 -8.688 1.00 96.38 287 LEU A N 1
ATOM 2242 C CA . LEU A 1 287 ? 6.311 1.734 -7.475 1.00 96.38 287 LEU A CA 1
ATOM 2243 C C . LEU A 1 287 ? 5.817 0.291 -7.637 1.00 96.38 287 LEU A C 1
ATOM 2245 O O . LEU A 1 287 ? 6.548 -0.653 -7.336 1.00 96.38 287 LEU A O 1
ATOM 2249 N N . TRP A 1 288 ? 4.584 0.128 -8.113 1.00 98.06 288 TRP A N 1
ATOM 2250 C CA . TRP A 1 288 ? 3.938 -1.168 -8.262 1.00 98.06 288 TRP A CA 1
ATOM 2251 C C . TRP A 1 288 ? 4.677 -2.034 -9.284 1.00 98.06 288 TRP A C 1
ATOM 2253 O O . TRP A 1 288 ? 5.032 -3.161 -8.951 1.00 98.06 288 TRP A O 1
ATOM 2263 N N . GLU A 1 289 ? 4.992 -1.513 -10.477 1.00 96.44 289 GLU A N 1
ATOM 2264 C CA . GLU A 1 289 ? 5.698 -2.287 -11.512 1.00 96.44 289 GLU A CA 1
ATOM 2265 C C . GLU A 1 289 ? 7.106 -2.665 -11.046 1.00 96.44 289 GLU A C 1
ATOM 2267 O O . GLU A 1 289 ? 7.526 -3.801 -11.230 1.00 96.44 289 GLU A O 1
ATOM 2272 N N . ASN A 1 290 ? 7.813 -1.764 -10.356 1.00 95.81 290 ASN A N 1
ATOM 2273 C CA . ASN A 1 290 ? 9.146 -2.045 -9.815 1.00 95.81 290 ASN A CA 1
ATOM 2274 C C . ASN A 1 290 ? 9.136 -3.217 -8.822 1.00 95.81 290 ASN A C 1
ATOM 2276 O O . ASN A 1 290 ? 10.017 -4.078 -8.843 1.00 95.81 290 ASN A O 1
ATOM 2280 N N . VAL A 1 291 ? 8.102 -3.301 -7.984 1.00 97.94 291 VAL A N 1
ATOM 2281 C CA . VAL A 1 291 ? 7.928 -4.441 -7.081 1.00 97.94 291 VAL A CA 1
ATOM 2282 C C . VAL A 1 291 ? 7.522 -5.709 -7.833 1.00 97.94 291 VAL A C 1
ATOM 2284 O O . VAL A 1 291 ? 8.067 -6.771 -7.541 1.00 97.94 291 VAL A O 1
ATOM 2287 N N . LEU A 1 292 ? 6.624 -5.630 -8.818 1.00 97.56 292 LEU A N 1
ATOM 2288 C CA . LEU A 1 292 ? 6.229 -6.789 -9.628 1.00 97.56 292 LEU A CA 1
ATOM 2289 C C . LEU A 1 292 ? 7.409 -7.366 -10.425 1.00 97.56 292 LEU A C 1
ATOM 2291 O O . LEU A 1 292 ? 7.600 -8.583 -10.443 1.00 97.56 292 LEU A O 1
ATOM 2295 N N . GLU A 1 293 ? 8.245 -6.512 -11.017 1.00 95.38 293 GLU A N 1
ATOM 2296 C CA . GLU A 1 293 ? 9.479 -6.918 -11.693 1.00 95.38 293 GLU A CA 1
ATOM 2297 C C . GLU A 1 293 ? 10.470 -7.583 -10.732 1.00 95.38 293 GLU A C 1
ATOM 2299 O O . GLU A 1 293 ? 11.074 -8.608 -11.063 1.00 95.38 293 GLU A O 1
ATOM 2304 N N . TYR A 1 294 ? 10.627 -7.036 -9.524 1.00 96.25 294 TYR A N 1
ATOM 2305 C CA . TYR A 1 294 ? 11.452 -7.662 -8.498 1.00 96.25 294 TYR A CA 1
ATOM 2306 C C . TYR A 1 294 ? 10.916 -9.047 -8.120 1.00 96.25 294 TYR A C 1
ATOM 2308 O O . TYR A 1 294 ? 11.683 -10.011 -8.114 1.00 96.25 294 TYR A O 1
ATOM 2316 N N . LEU A 1 295 ? 9.612 -9.179 -7.869 1.00 97.31 295 LEU A N 1
ATOM 2317 C CA . LEU A 1 295 ? 8.986 -10.465 -7.555 1.00 97.31 295 LEU A CA 1
ATOM 2318 C C . LEU A 1 295 ? 9.175 -11.481 -8.689 1.00 97.31 295 LEU A C 1
ATOM 2320 O O . LEU A 1 295 ? 9.452 -12.647 -8.414 1.00 97.31 295 LEU A O 1
ATOM 2324 N N . ASP A 1 296 ? 9.115 -11.049 -9.952 1.00 94.62 296 ASP A N 1
ATOM 2325 C CA . ASP A 1 296 ? 9.450 -11.898 -11.099 1.00 94.62 296 ASP A CA 1
ATOM 2326 C C . ASP A 1 296 ? 10.911 -12.364 -11.069 1.00 94.62 296 ASP A C 1
ATOM 2328 O O . ASP A 1 296 ? 11.192 -13.538 -11.322 1.00 94.62 296 ASP A O 1
ATOM 2332 N N . SER A 1 297 ? 11.843 -11.472 -10.720 1.00 94.06 297 SER A N 1
ATOM 2333 C CA . SER A 1 297 ? 13.276 -11.787 -10.645 1.00 94.06 297 SER A CA 1
ATOM 2334 C C . SER A 1 297 ? 13.618 -12.810 -9.556 1.00 94.06 297 SER A C 1
ATOM 2336 O O . SER A 1 297 ? 14.569 -13.577 -9.707 1.00 94.06 297 SER A O 1
ATOM 2338 N N . ILE A 1 298 ? 12.821 -12.862 -8.482 1.00 95.44 298 ILE A N 1
ATOM 2339 C CA . ILE A 1 298 ? 12.987 -13.801 -7.364 1.00 95.44 298 ILE A CA 1
ATOM 2340 C C . ILE A 1 298 ? 11.912 -14.893 -7.335 1.00 95.44 298 ILE A C 1
ATOM 2342 O O . ILE A 1 298 ? 11.787 -15.593 -6.333 1.00 95.44 298 ILE A O 1
ATOM 2346 N N . ARG A 1 299 ? 11.151 -15.071 -8.423 1.00 95.75 299 ARG A N 1
ATOM 2347 C CA . ARG A 1 299 ? 9.991 -15.975 -8.514 1.00 95.75 299 ARG A CA 1
ATOM 2348 C C . ARG A 1 299 ? 10.247 -17.375 -7.947 1.00 95.75 299 ARG A C 1
ATOM 2350 O O . ARG A 1 299 ? 9.397 -17.915 -7.253 1.00 95.75 299 ARG A O 1
ATOM 2357 N N . VAL A 1 300 ? 11.423 -17.947 -8.213 1.00 94.88 300 VAL A N 1
ATOM 2358 C CA . VAL A 1 300 ? 11.812 -19.298 -7.756 1.00 94.88 300 VAL A CA 1
ATOM 2359 C C . VAL A 1 300 ? 12.015 -19.373 -6.234 1.00 94.88 300 VAL A C 1
ATOM 2361 O O . VAL A 1 300 ? 11.869 -20.440 -5.649 1.00 94.88 300 VAL A O 1
ATOM 2364 N N . SER A 1 301 ? 12.316 -18.248 -5.585 1.00 94.12 301 SER A N 1
ATOM 2365 C CA . SER A 1 301 ? 12.534 -18.148 -4.137 1.00 94.12 301 SER A CA 1
ATOM 2366 C C . SER A 1 301 ? 11.248 -17.862 -3.347 1.00 94.12 301 SER A C 1
ATOM 2368 O O . SER A 1 301 ? 11.265 -17.889 -2.114 1.00 94.12 301 SER A O 1
ATOM 2370 N N . ILE A 1 302 ? 10.131 -17.572 -4.025 1.00 93.88 302 ILE A N 1
ATOM 2371 C CA . ILE A 1 302 ? 8.838 -17.285 -3.393 1.00 93.88 302 ILE A CA 1
ATOM 2372 C C . ILE A 1 302 ? 8.106 -18.610 -3.144 1.00 93.88 302 ILE A C 1
ATOM 2374 O O . ILE A 1 302 ? 7.519 -19.198 -4.048 1.00 93.88 302 ILE A O 1
ATOM 2378 N N . HIS A 1 303 ? 8.134 -19.078 -1.896 1.00 91.50 303 HIS A N 1
ATOM 2379 C CA . HIS A 1 303 ? 7.503 -20.343 -1.484 1.00 91.50 303 HIS A CA 1
ATOM 2380 C C . HIS A 1 303 ? 6.020 -20.183 -1.115 1.00 91.50 303 HIS A C 1
ATOM 2382 O O . HIS A 1 303 ? 5.242 -21.131 -1.192 1.00 91.50 303 HIS A O 1
ATOM 2388 N N . SER A 1 304 ? 5.629 -18.977 -0.709 1.00 94.31 304 SER A N 1
ATOM 2389 C CA . SER A 1 304 ? 4.262 -18.602 -0.358 1.00 94.31 304 SER A CA 1
ATOM 2390 C C . SER A 1 304 ? 3.946 -17.248 -0.966 1.00 94.31 304 SER A C 1
ATOM 2392 O O . SER A 1 304 ? 4.816 -16.377 -1.022 1.00 94.31 304 SER A O 1
ATOM 2394 N N . LYS A 1 305 ? 2.695 -17.055 -1.387 1.00 97.25 305 LYS A N 1
ATOM 2395 C CA . LYS A 1 305 ? 2.271 -15.786 -1.976 1.00 97.25 305 LYS A CA 1
ATOM 2396 C C . LYS A 1 305 ? 2.473 -14.626 -1.009 1.00 97.25 305 LYS A C 1
ATOM 2398 O O . LYS A 1 305 ? 2.153 -14.745 0.171 1.00 97.25 305 LYS A O 1
ATOM 2403 N N . VAL A 1 306 ? 2.955 -13.507 -1.534 1.00 98.31 306 VAL A N 1
ATOM 2404 C CA . VAL A 1 306 ? 3.176 -12.279 -0.763 1.00 98.31 306 VAL A CA 1
ATOM 2405 C C . VAL A 1 306 ? 1.859 -11.511 -0.656 1.00 98.31 306 VAL A C 1
ATOM 2407 O O . VAL A 1 306 ? 1.183 -11.314 -1.667 1.00 98.31 306 VAL A O 1
ATOM 2410 N N . ASN A 1 307 ? 1.469 -11.071 0.542 1.00 98.69 307 ASN A N 1
ATOM 2411 C CA . ASN A 1 307 ? 0.290 -10.217 0.694 1.00 98.69 307 ASN A CA 1
ATOM 2412 C C . ASN A 1 307 ? 0.677 -8.769 0.379 1.00 98.69 307 ASN A C 1
ATOM 2414 O O . ASN A 1 307 ? 1.451 -8.153 1.114 1.00 98.69 307 ASN A O 1
ATOM 2418 N N . VAL A 1 308 ? 0.141 -8.238 -0.719 1.00 98.81 308 VAL A N 1
ATOM 2419 C CA . VAL A 1 308 ? 0.474 -6.895 -1.207 1.00 98.81 308 VAL A CA 1
ATOM 2420 C C . VAL A 1 308 ? -0.801 -6.078 -1.328 1.00 98.81 308 VAL A C 1
ATOM 2422 O O . VAL A 1 308 ? -1.743 -6.479 -2.012 1.00 98.81 308 VAL A O 1
ATOM 2425 N N . ILE A 1 309 ? -0.829 -4.932 -0.660 1.00 98.81 309 ILE A N 1
ATOM 2426 C CA . ILE A 1 309 ? -1.946 -3.999 -0.676 1.00 98.81 309 ILE A CA 1
ATOM 2427 C C . ILE A 1 309 ? -1.515 -2.777 -1.480 1.00 98.81 309 ILE A C 1
ATOM 2429 O O . ILE A 1 309 ? -0.556 -2.096 -1.136 1.00 98.81 309 ILE A O 1
ATOM 2433 N N . PHE A 1 310 ? -2.216 -2.501 -2.569 1.00 98.69 310 PHE A N 1
ATOM 2434 C CA . PHE A 1 310 ? -1.905 -1.391 -3.463 1.00 98.69 310 PHE A CA 1
ATOM 2435 C C . PHE A 1 310 ? -2.683 -0.147 -3.031 1.00 98.69 310 PHE A C 1
ATOM 2437 O O . PHE A 1 310 ? -3.894 -0.224 -2.820 1.00 98.69 310 PHE A O 1
ATOM 2444 N N . ALA A 1 311 ? -1.999 0.988 -2.887 1.00 97.81 311 ALA A N 1
ATOM 2445 C CA . ALA A 1 311 ? -2.577 2.244 -2.420 1.00 97.81 311 ALA A CA 1
ATOM 2446 C C . ALA A 1 311 ? -2.114 3.426 -3.287 1.00 97.81 311 ALA A C 1
ATOM 2448 O O . ALA A 1 311 ? -0.971 3.459 -3.737 1.00 97.81 311 ALA A O 1
ATOM 2449 N N . GLY A 1 312 ? -2.999 4.407 -3.481 1.00 96.19 312 GLY A N 1
ATOM 2450 C CA . GLY A 1 312 ? -2.752 5.595 -4.312 1.00 96.19 312 GLY A CA 1
ATOM 2451 C C . GLY A 1 312 ? -3.567 5.581 -5.608 1.00 96.19 312 GLY A C 1
ATOM 2452 O O . GLY A 1 312 ? -3.543 4.615 -6.361 1.00 96.19 312 GLY A O 1
ATOM 2453 N N . GLY A 1 313 ? -4.363 6.629 -5.850 1.00 94.94 313 GLY A N 1
ATOM 2454 C CA . GLY A 1 313 ? -5.137 6.787 -7.093 1.00 94.94 313 GLY A CA 1
ATOM 2455 C C . GLY A 1 313 ? -6.276 5.779 -7.346 1.00 94.94 313 GLY A C 1
ATOM 2456 O O . GLY A 1 313 ? -6.899 5.822 -8.407 1.00 94.94 313 GLY A O 1
ATOM 2457 N N . ILE A 1 314 ? -6.582 4.881 -6.402 1.00 97.50 314 ILE A N 1
ATOM 2458 C CA . ILE A 1 314 ? -7.672 3.898 -6.521 1.00 97.50 314 ILE A CA 1
ATOM 2459 C C . ILE A 1 314 ? -8.961 4.501 -5.954 1.00 97.50 314 ILE A C 1
ATOM 2461 O O . ILE A 1 314 ? -9.075 4.729 -4.749 1.00 97.50 314 ILE A O 1
ATOM 2465 N N . MET A 1 315 ? -9.939 4.766 -6.822 1.00 94.88 315 MET A N 1
ATOM 2466 C CA . MET A 1 315 ? -11.169 5.488 -6.466 1.00 94.88 315 MET A CA 1
ATOM 2467 C C . MET A 1 315 ? -12.459 4.775 -6.872 1.00 94.88 315 MET A C 1
ATOM 2469 O O . MET A 1 315 ? -13.489 4.962 -6.236 1.00 94.88 315 MET A O 1
ATOM 2473 N N . ASN A 1 316 ? -12.433 3.992 -7.948 1.00 94.75 316 ASN A N 1
ATOM 2474 C CA . ASN A 1 316 ? -13.629 3.395 -8.541 1.00 94.75 316 ASN A CA 1
ATOM 2475 C C . ASN A 1 316 ? -13.302 2.142 -9.375 1.00 94.75 316 ASN A C 1
ATOM 2477 O O . ASN A 1 316 ? -12.142 1.731 -9.487 1.00 94.75 316 ASN A O 1
ATOM 2481 N N . ALA A 1 317 ? -14.336 1.577 -10.008 1.00 95.44 317 ALA A N 1
ATOM 2482 C CA . ALA A 1 317 ? -14.247 0.391 -10.859 1.00 95.44 317 ALA A CA 1
ATOM 2483 C C 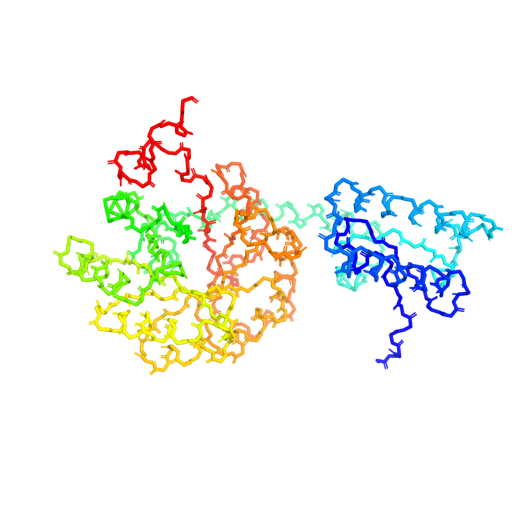. ALA A 1 317 ? -13.214 0.503 -11.997 1.00 95.44 317 ALA A C 1
ATOM 2485 O O . ALA A 1 317 ? -12.577 -0.488 -12.338 1.00 95.44 317 ALA A O 1
ATOM 2486 N N . MET A 1 318 ? -13.014 1.695 -12.572 1.00 97.25 318 MET A N 1
ATOM 2487 C CA . MET A 1 318 ? -12.024 1.898 -13.635 1.00 97.25 318 MET A CA 1
ATOM 2488 C C . MET A 1 318 ? -10.604 1.769 -13.079 1.00 97.25 318 MET A C 1
ATOM 2490 O O . MET A 1 318 ? -9.820 0.961 -13.569 1.00 97.25 318 MET A O 1
ATOM 2494 N N . SER A 1 319 ? -10.285 2.508 -12.012 1.00 97.31 319 SER A N 1
ATOM 2495 C CA . SER A 1 319 ? -8.956 2.449 -11.384 1.00 97.31 319 SER A CA 1
ATOM 2496 C C . SER A 1 319 ? -8.620 1.057 -10.833 1.00 97.31 319 SER A C 1
ATOM 2498 O O . SER A 1 319 ? -7.492 0.589 -10.994 1.00 97.31 319 SER A O 1
ATOM 2500 N N . SER A 1 320 ? -9.598 0.345 -10.257 1.00 97.31 320 SER A N 1
ATOM 2501 C CA . SER A 1 320 ? -9.383 -1.021 -9.776 1.00 97.31 320 SER A CA 1
ATOM 2502 C C . SER A 1 320 ? -9.217 -2.020 -10.923 1.00 97.31 320 SER A C 1
ATOM 2504 O O . SER A 1 320 ? -8.391 -2.920 -10.807 1.00 97.31 320 SER A O 1
ATOM 2506 N N . ALA A 1 321 ? -9.907 -1.848 -12.057 1.00 97.75 321 ALA A N 1
ATOM 2507 C CA . ALA A 1 321 ? -9.693 -2.660 -13.259 1.00 97.75 321 ALA A CA 1
ATOM 2508 C C . ALA A 1 321 ? -8.325 -2.427 -13.908 1.00 97.75 321 ALA A C 1
ATOM 2510 O O . ALA A 1 321 ? -7.696 -3.385 -14.368 1.00 97.75 321 ALA A O 1
ATOM 2511 N N . MET A 1 322 ? -7.835 -1.185 -13.910 1.00 97.81 322 MET A N 1
ATOM 2512 C CA . MET A 1 322 ? -6.487 -0.865 -14.383 1.00 97.81 322 MET A CA 1
ATOM 2513 C C . MET A 1 322 ? -5.432 -1.590 -13.541 1.00 97.81 322 MET A C 1
ATOM 2515 O O . MET A 1 322 ? -4.595 -2.303 -14.096 1.00 97.81 322 MET A O 1
ATOM 2519 N N . LEU A 1 323 ? -5.521 -1.484 -12.209 1.00 98.38 323 LEU A N 1
ATOM 2520 C CA . LEU A 1 323 ? -4.638 -2.219 -11.305 1.00 98.38 323 LEU A CA 1
ATOM 2521 C C . LEU A 1 323 ? -4.787 -3.734 -11.499 1.00 98.38 323 LEU A C 1
ATOM 2523 O O . LEU A 1 323 ? -3.802 -4.425 -11.721 1.00 98.38 323 LEU A O 1
ATOM 2527 N N . ALA A 1 324 ? -6.010 -4.266 -11.487 1.00 98.31 324 ALA A N 1
ATOM 2528 C CA . ALA A 1 324 ? -6.248 -5.698 -11.650 1.00 98.31 324 ALA A CA 1
ATOM 2529 C C . ALA A 1 324 ? -5.633 -6.252 -12.943 1.00 98.31 324 ALA A C 1
ATOM 2531 O O . ALA A 1 324 ? -5.134 -7.376 -12.945 1.00 98.31 324 ALA A O 1
ATOM 2532 N N . THR A 1 325 ? -5.653 -5.472 -14.028 1.00 98.12 325 THR A N 1
ATOM 2533 C CA . THR A 1 325 ? -5.013 -5.832 -15.300 1.00 98.12 325 THR A CA 1
ATOM 2534 C C . THR A 1 325 ? -3.497 -5.899 -15.145 1.00 98.12 325 THR A C 1
ATOM 2536 O O . THR A 1 325 ? -2.906 -6.915 -15.491 1.00 98.12 325 THR A O 1
ATOM 2539 N N . MET A 1 326 ? -2.864 -4.882 -14.554 1.00 97.75 326 MET A N 1
ATOM 2540 C CA . MET A 1 326 ? -1.418 -4.873 -14.285 1.00 97.75 326 MET A CA 1
ATOM 2541 C C . MET A 1 326 ? -0.958 -6.122 -13.512 1.00 97.75 326 MET A C 1
ATOM 2543 O O . MET A 1 326 ? 0.042 -6.744 -13.863 1.00 97.75 326 MET A O 1
ATOM 2547 N N . LEU A 1 327 ? -1.743 -6.557 -12.524 1.00 98.38 327 LEU A N 1
ATOM 2548 C CA . LEU A 1 327 ? -1.428 -7.718 -11.684 1.00 98.38 327 LEU A CA 1
ATOM 2549 C C . LEU A 1 327 ? -1.644 -9.075 -12.370 1.00 98.38 327 LEU A C 1
ATOM 2551 O O . LEU A 1 327 ? -1.277 -10.104 -11.802 1.00 98.38 327 LEU A O 1
ATOM 2555 N N . GLY A 1 328 ? -2.257 -9.117 -13.558 1.00 97.94 328 GLY A N 1
ATOM 2556 C CA . GLY A 1 328 ? -2.782 -10.347 -14.158 1.00 97.94 328 GLY A CA 1
ATOM 2557 C C . GLY A 1 328 ? -1.756 -11.476 -14.326 1.00 97.94 328 GLY A C 1
ATOM 2558 O O . GLY A 1 328 ? -2.103 -12.646 -14.186 1.00 97.94 328 GLY A O 1
ATOM 2559 N N . ASN A 1 329 ? -0.479 -11.163 -14.566 1.00 97.38 329 ASN A N 1
ATOM 2560 C CA . ASN A 1 329 ? 0.591 -12.169 -14.697 1.00 97.38 329 ASN A CA 1
ATOM 2561 C C . ASN A 1 329 ? 1.280 -12.538 -13.368 1.00 97.38 329 ASN A C 1
ATOM 2563 O O . ASN A 1 329 ? 2.177 -13.380 -13.362 1.00 97.38 329 ASN A O 1
ATOM 2567 N N . HIS A 1 330 ? 0.864 -11.930 -12.258 1.00 98.00 330 HIS A N 1
ATOM 2568 C CA . HIS A 1 330 ? 1.491 -12.075 -10.942 1.00 98.00 330 HIS A CA 1
ATOM 2569 C C . HIS A 1 330 ? 0.536 -12.644 -9.889 1.00 98.00 330 HIS A C 1
ATOM 2571 O O . HIS A 1 330 ? 0.932 -12.837 -8.743 1.00 98.00 330 HIS A O 1
ATOM 2577 N N . LEU A 1 331 ? -0.714 -12.961 -10.249 1.00 97.12 331 LEU A N 1
ATOM 2578 C CA . LEU A 1 331 ? -1.730 -13.504 -9.328 1.00 97.12 331 LEU A CA 1
ATOM 2579 C C . LEU A 1 331 ? -1.360 -14.867 -8.713 1.00 97.12 331 LEU A C 1
ATOM 2581 O O . LEU A 1 331 ? -2.043 -15.359 -7.806 1.00 97.12 331 LEU A O 1
ATOM 2585 N N . ASP A 1 332 ? -0.322 -15.522 -9.223 1.00 95.62 332 ASP A N 1
ATOM 2586 C CA . ASP A 1 332 ? 0.289 -16.723 -8.665 1.00 95.62 332 ASP A CA 1
ATOM 2587 C C . ASP A 1 332 ? 1.389 -16.424 -7.632 1.00 95.62 332 ASP A C 1
ATOM 2589 O O . ASP A 1 332 ? 1.652 -17.279 -6.792 1.00 95.62 332 ASP A O 1
ATOM 2593 N N . LEU A 1 333 ? 1.953 -15.214 -7.626 1.00 98.00 333 LEU A N 1
ATOM 2594 C CA . LEU A 1 333 ? 2.980 -14.762 -6.681 1.00 98.00 333 LEU A CA 1
ATOM 2595 C C . LEU A 1 333 ? 2.434 -13.948 -5.514 1.00 98.00 333 LEU A C 1
ATOM 2597 O O . LEU A 1 333 ? 3.053 -13.918 -4.452 1.00 98.00 333 LEU A O 1
ATOM 2601 N N . ILE A 1 334 ? 1.295 -13.280 -5.696 1.00 98.38 334 ILE A N 1
ATOM 2602 C CA . ILE A 1 334 ? 0.752 -12.361 -4.693 1.00 98.38 334 ILE A CA 1
ATOM 2603 C C . ILE A 1 334 ? -0.690 -12.690 -4.313 1.00 98.38 334 ILE A C 1
ATOM 2605 O O . ILE A 1 334 ? -1.462 -13.245 -5.100 1.00 98.38 334 ILE A O 1
ATOM 2609 N N . ASN A 1 335 ? -1.051 -12.302 -3.094 1.00 98.62 335 ASN A N 1
ATOM 2610 C CA . ASN A 1 335 ? -2.424 -12.133 -2.643 1.00 98.62 335 ASN A CA 1
ATOM 2611 C C . ASN A 1 335 ? -2.716 -10.624 -2.635 1.00 98.62 335 ASN A C 1
ATOM 2613 O O . ASN A 1 335 ? -2.319 -9.938 -1.690 1.00 98.62 335 ASN A O 1
ATOM 2617 N N . PRO A 1 336 ? -3.331 -10.085 -3.699 1.00 98.62 336 PRO A N 1
ATOM 2618 C CA . PRO A 1 336 ? -3.489 -8.648 -3.844 1.00 98.62 336 PRO A CA 1
ATOM 2619 C C . PRO A 1 336 ? -4.702 -8.122 -3.068 1.00 98.62 336 PRO A C 1
ATOM 2621 O O . PRO A 1 336 ? -5.761 -8.754 -3.035 1.00 98.62 336 PRO A O 1
ATOM 2624 N N . GLY A 1 337 ? -4.555 -6.926 -2.508 1.00 98.75 337 GLY A N 1
ATOM 2625 C CA . GLY A 1 337 ? -5.642 -6.101 -1.986 1.00 98.75 337 GLY A CA 1
ATOM 2626 C C . GLY A 1 337 ? -5.492 -4.648 -2.408 1.00 98.75 337 GLY A C 1
ATOM 2627 O O . GLY A 1 337 ? -4.473 -4.265 -2.982 1.00 98.75 337 GLY A O 1
ATOM 2628 N N . ILE A 1 338 ? -6.502 -3.838 -2.121 1.00 98.69 338 ILE A N 1
ATOM 2629 C CA . ILE A 1 338 ? -6.465 -2.393 -2.370 1.00 98.69 338 ILE A CA 1
ATOM 2630 C C . ILE A 1 338 ? -6.680 -1.628 -1.075 1.00 98.69 338 ILE A C 1
ATOM 2632 O O . ILE A 1 338 ? -7.491 -2.033 -0.245 1.00 98.69 338 ILE A O 1
ATOM 2636 N N . GLN A 1 339 ? -5.979 -0.512 -0.922 1.00 98.44 339 GLN A N 1
ATOM 2637 C CA . GLN A 1 339 ? -6.230 0.465 0.126 1.00 98.44 339 GLN A CA 1
ATOM 2638 C C . GLN A 1 339 ? -6.776 1.745 -0.496 1.00 98.44 339 GLN A C 1
ATOM 2640 O O . GLN A 1 339 ? -6.190 2.309 -1.422 1.00 98.44 339 GLN A O 1
ATOM 2645 N N . MET A 1 340 ? -7.910 2.204 0.026 1.00 97.50 340 MET A N 1
ATOM 2646 C CA . MET A 1 340 ? -8.621 3.377 -0.473 1.00 97.50 340 MET A CA 1
ATOM 2647 C C . MET A 1 340 ? -8.816 4.377 0.667 1.00 97.50 340 MET A C 1
ATOM 2649 O O . MET A 1 340 ? -9.281 4.010 1.742 1.00 97.50 340 MET A O 1
ATOM 2653 N N . GLY A 1 341 ? -8.448 5.637 0.436 1.00 95.38 341 GLY A N 1
ATOM 2654 C CA . GLY A 1 341 ? -8.671 6.747 1.369 1.00 95.38 341 GLY A CA 1
ATOM 2655 C C . GLY A 1 341 ? -9.675 7.731 0.784 1.00 95.38 341 GLY A C 1
ATOM 2656 O O . GLY A 1 341 ? -10.866 7.648 1.059 1.00 95.38 341 GLY A O 1
ATOM 2657 N N . THR A 1 342 ? -9.204 8.591 -0.121 1.00 93.88 342 THR A N 1
ATOM 2658 C CA . THR A 1 342 ? -9.981 9.649 -0.793 1.00 93.88 342 THR A CA 1
ATOM 2659 C C . THR A 1 342 ? -11.332 9.195 -1.350 1.00 93.88 342 THR A C 1
ATOM 2661 O O . THR A 1 342 ? -12.286 9.961 -1.305 1.00 93.88 342 THR A O 1
ATOM 2664 N N . ALA A 1 343 ? -11.452 7.955 -1.832 1.00 94.75 343 ALA A N 1
ATOM 2665 C CA . ALA A 1 343 ? -12.717 7.407 -2.323 1.00 94.75 343 ALA A CA 1
ATOM 2666 C C . ALA A 1 343 ? -13.848 7.459 -1.278 1.00 94.75 343 ALA A C 1
ATOM 2668 O O . ALA A 1 343 ? -14.985 7.764 -1.624 1.00 94.75 343 ALA A O 1
ATOM 2669 N N . TYR A 1 344 ? -13.525 7.224 -0.002 1.00 95.44 344 TYR A N 1
ATOM 2670 C CA . TYR A 1 344 ? -14.489 7.255 1.096 1.00 95.44 344 TYR A CA 1
ATOM 2671 C C . TYR A 1 344 ? -15.044 8.658 1.366 1.00 95.44 344 TYR A C 1
ATOM 2673 O O . TYR A 1 344 ? -16.170 8.780 1.840 1.00 95.44 344 TYR A O 1
ATOM 2681 N N . LEU A 1 345 ? -14.314 9.721 1.005 1.00 92.94 345 LEU A N 1
ATOM 2682 C CA . LEU A 1 345 ? -14.785 11.103 1.165 1.00 92.94 345 LEU A CA 1
ATOM 2683 C C . LEU A 1 345 ? -16.026 11.407 0.306 1.00 92.94 345 LEU A C 1
ATOM 2685 O O . LEU A 1 345 ? -16.798 12.311 0.622 1.00 92.94 345 LEU A O 1
ATOM 2689 N N . PHE A 1 346 ? -16.243 10.619 -0.751 1.00 91.62 346 PHE A N 1
ATOM 2690 C CA . PHE A 1 346 ? -17.363 10.749 -1.686 1.00 91.62 346 PHE A CA 1
ATOM 2691 C C . PHE A 1 346 ? -18.511 9.773 -1.397 1.00 91.62 346 PHE A C 1
ATOM 2693 O O . PHE A 1 346 ? -19.357 9.542 -2.260 1.00 91.62 346 PHE A O 1
ATOM 2700 N N . THR A 1 347 ? -18.533 9.166 -0.210 1.00 93.88 347 THR A N 1
ATOM 2701 C CA . THR A 1 347 ? -19.577 8.215 0.195 1.00 93.88 347 THR A CA 1
ATOM 2702 C C . THR A 1 347 ? -20.597 8.894 1.111 1.00 93.88 347 THR A C 1
ATOM 2704 O O . THR A 1 347 ? -20.211 9.775 1.880 1.00 93.88 347 THR A O 1
ATOM 2707 N N . PRO A 1 348 ? -21.893 8.544 1.064 1.00 94.31 348 PRO A N 1
ATOM 2708 C CA . PRO A 1 348 ? -22.860 9.053 2.040 1.00 94.31 348 PRO A CA 1
ATOM 2709 C C . PRO A 1 348 ? -22.543 8.590 3.475 1.00 94.31 348 PRO A C 1
ATOM 2711 O O . PRO A 1 348 ? -22.808 9.321 4.432 1.00 94.31 348 PRO A O 1
ATOM 2714 N N . GLU A 1 349 ? -21.917 7.419 3.626 1.00 95.62 349 GLU A N 1
ATOM 2715 C CA . GLU A 1 349 ? -21.551 6.809 4.906 1.00 95.62 349 GLU A CA 1
ATOM 2716 C C . GLU A 1 349 ? -20.596 7.679 5.726 1.00 95.62 349 GLU A C 1
ATOM 2718 O O . GLU A 1 349 ? -20.669 7.672 6.952 1.00 95.62 349 GLU A O 1
ATOM 2723 N N . ILE A 1 350 ? -19.731 8.470 5.082 1.00 95.44 350 ILE A N 1
ATOM 2724 C CA . ILE A 1 350 ? -18.812 9.356 5.809 1.00 95.44 350 ILE A CA 1
ATOM 2725 C C . ILE A 1 350 ? -19.556 10.452 6.586 1.00 95.44 350 ILE A C 1
ATOM 2727 O O . ILE A 1 350 ? -19.095 10.886 7.641 1.00 95.44 350 ILE A O 1
ATOM 2731 N N . ILE A 1 351 ? -20.730 10.868 6.100 1.00 95.50 351 ILE A N 1
ATOM 2732 C CA . ILE A 1 351 ? -21.579 11.857 6.765 1.00 95.50 351 ILE A CA 1
ATOM 2733 C C . ILE A 1 351 ? -22.477 11.178 7.792 1.00 95.50 351 ILE A C 1
ATOM 2735 O O . ILE A 1 351 ? -22.518 11.603 8.945 1.00 95.50 351 ILE A O 1
ATOM 2739 N N . SER A 1 352 ? -23.178 10.105 7.410 1.00 94.81 352 SER A N 1
ATOM 2740 C CA . SER A 1 352 ? -24.071 9.399 8.341 1.00 94.81 352 SER A CA 1
ATOM 2741 C C . SER A 1 352 ? -23.319 8.719 9.487 1.00 94.81 352 SER A C 1
ATOM 2743 O O . SER A 1 352 ? -23.883 8.535 10.560 1.00 94.81 352 SER A O 1
ATOM 2745 N N . GLY A 1 353 ? -22.054 8.360 9.267 1.00 95.00 353 GLY A N 1
ATOM 2746 C CA . GLY A 1 353 ? -21.129 7.844 10.272 1.00 95.00 353 GLY A CA 1
ATOM 2747 C C . GLY A 1 353 ? -20.375 8.936 11.034 1.00 95.00 353 GLY A C 1
ATOM 2748 O O . GLY A 1 353 ? -19.407 8.618 11.712 1.00 95.00 353 GLY A O 1
ATOM 2749 N N . ASN A 1 354 ? -20.757 10.214 10.914 1.00 92.94 354 ASN A N 1
ATOM 2750 C CA . ASN A 1 354 ? -20.153 11.352 11.625 1.00 92.94 354 ASN A CA 1
ATOM 2751 C C . ASN A 1 354 ? -18.624 11.497 11.457 1.00 92.94 354 ASN A C 1
ATOM 2753 O O . ASN A 1 354 ? -17.974 12.151 12.270 1.00 92.94 354 ASN A O 1
ATOM 2757 N N . ALA A 1 355 ? -18.042 10.907 10.412 1.00 94.19 355 ALA A N 1
ATOM 2758 C CA . ALA A 1 355 ? -16.616 11.023 10.109 1.00 94.19 355 ALA A CA 1
ATOM 2759 C C . ALA A 1 355 ? -16.283 12.350 9.409 1.00 94.19 355 ALA A C 1
ATOM 2761 O O . ALA A 1 355 ? -15.160 12.839 9.498 1.00 94.19 355 ALA A O 1
ATOM 2762 N N . LEU A 1 356 ? -17.254 12.953 8.716 1.00 93.44 356 LEU A N 1
ATOM 2763 C CA . LEU A 1 356 ? -17.107 14.251 8.067 1.00 93.44 356 LEU A CA 1
ATOM 2764 C C . LEU A 1 356 ? -18.411 15.053 8.151 1.00 93.44 356 LEU A C 1
ATOM 2766 O O . LEU A 1 356 ? -19.509 14.503 8.189 1.00 93.44 356 LEU A O 1
ATOM 2770 N N . SER A 1 357 ? -18.294 16.381 8.173 1.00 88.62 357 SER A N 1
ATOM 2771 C CA . SER A 1 357 ? -19.453 17.279 8.173 1.00 88.62 357 SER A CA 1
ATOM 2772 C C . SER A 1 357 ? -20.129 17.332 6.793 1.00 88.62 357 SER A C 1
ATOM 2774 O O . SER A 1 357 ? -19.412 17.401 5.788 1.00 88.62 357 SER A O 1
ATOM 2776 N N . PRO A 1 358 ? -21.478 17.423 6.716 1.00 87.00 358 PRO A N 1
ATOM 2777 C CA . PRO A 1 358 ? -22.205 17.595 5.452 1.00 87.00 358 PRO A CA 1
ATOM 2778 C C . PRO A 1 358 ? -21.724 18.786 4.610 1.00 87.00 358 PRO A C 1
ATOM 2780 O O . PRO A 1 358 ? -21.893 18.796 3.396 1.00 87.00 358 PRO A O 1
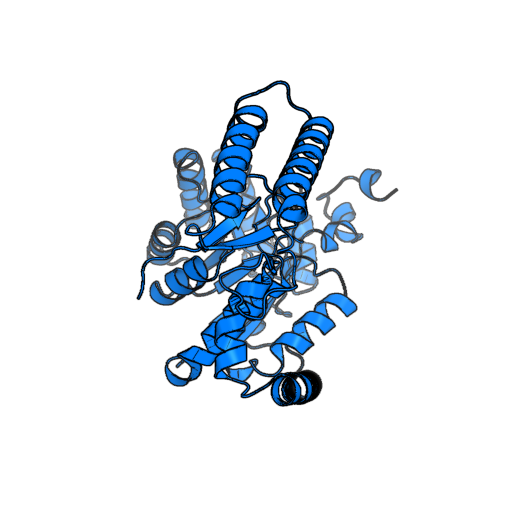ATOM 2783 N N . VAL A 1 359 ? -21.094 19.788 5.239 1.00 86.62 359 VAL A N 1
ATOM 2784 C CA . VAL A 1 359 ? -20.540 20.976 4.565 1.00 86.62 359 VAL A CA 1
ATOM 2785 C C . VAL A 1 359 ? -19.541 20.615 3.457 1.00 86.62 359 VAL A C 1
ATOM 2787 O O . VAL A 1 359 ? -19.423 21.365 2.496 1.00 86.62 359 VAL A O 1
ATOM 2790 N N . TYR A 1 360 ? -18.853 19.475 3.556 1.00 74.44 360 TYR A N 1
ATOM 2791 C CA . TYR A 1 360 ? -17.838 19.051 2.585 1.00 74.44 360 TYR A CA 1
ATOM 2792 C C . TYR A 1 360 ? -18.393 18.301 1.361 1.00 74.44 360 TYR A C 1
ATOM 2794 O O . TYR A 1 360 ? -17.617 17.958 0.472 1.00 74.44 360 TYR A O 1
ATOM 2802 N N . GLN A 1 361 ? -19.703 18.039 1.303 1.00 70.69 361 GLN A N 1
ATOM 2803 C CA . GLN A 1 361 ? -20.361 17.360 0.174 1.00 70.69 361 GLN A CA 1
ATOM 2804 C C . GLN A 1 361 ? -21.368 18.246 -0.579 1.00 70.69 361 GLN A C 1
ATOM 2806 O O . GLN A 1 361 ? -22.004 17.767 -1.518 1.00 70.69 361 GLN A O 1
ATOM 2811 N N . ASN A 1 362 ? -21.512 19.512 -0.173 1.00 58.50 362 ASN A N 1
ATOM 2812 C CA . ASN A 1 362 ? -22.433 20.473 -0.790 1.00 58.50 362 ASN A CA 1
ATOM 2813 C C . ASN A 1 362 ? -21.862 21.150 -2.036 1.00 58.50 362 ASN A C 1
ATOM 2815 O O . ASN A 1 362 ? -20.671 21.537 -2.008 1.00 58.50 362 ASN A O 1
#

Secondary structure (DSSP, 8-state):
-----EEEETTTTT-S-EEEEETTSHHHHHHHHHHHHHHHHHHS-TT--HHHHHHHHHHHHHHHHHHHHTTT-BS--SSGGGSBEEE-GGGGGHHHHHHH-SSHHHHHHHHHHHHHHHHHHHHHS-TT-TT-HHHHHHTSSSSEEE---TTTTT-HHHHHHHHHTTSB-EEE-TTS-HHHHHHHHHHHHTSGGGGS--EEEEE--GGGHHHHHHHHHHHHHTT-SEEEEES--HHHHHHHHHTT-EEEEE--SHHHHHHHHHTT-SEEEEE-TTSSSSPPSS-HHHHHHHHHHHHHHTGGG--S-EEEEEESS--SHHHHHHHHHHGGGTTTTEEEEEEESGGGGGSTHHHHTTSS-GGGG-

pLDDT: mean 88.85, std 12.97, range [33.47, 98.81]